Protein AF-A0A7W8FNR8-F1 (afdb_monomer_lite)

Structure (mmCIF, N/CA/C/O backbone):
data_AF-A0A7W8FNR8-F1
#
_entry.id   AF-A0A7W8FNR8-F1
#
loop_
_atom_site.group_PDB
_atom_site.id
_atom_site.type_symbol
_atom_site.label_atom_id
_atom_site.label_alt_id
_atom_site.label_comp_id
_atom_site.label_asym_id
_atom_site.label_entity_id
_atom_site.label_seq_id
_atom_site.pdbx_PDB_ins_code
_atom_site.Cartn_x
_atom_site.Cartn_y
_atom_site.Cartn_z
_atom_site.occupancy
_atom_site.B_iso_or_equiv
_atom_site.auth_seq_id
_atom_site.auth_comp_id
_atom_site.auth_asym_id
_atom_site.auth_atom_id
_atom_site.pdbx_PDB_model_num
ATOM 1 N N . MET A 1 1 ? -42.160 5.257 3.591 1.00 42.50 1 MET A N 1
ATOM 2 C CA . MET A 1 1 ? -40.946 4.900 2.828 1.00 42.50 1 MET A CA 1
ATOM 3 C C . MET A 1 1 ? -40.475 6.148 2.098 1.00 42.50 1 MET A C 1
ATOM 5 O O . MET A 1 1 ? -40.950 6.437 1.011 1.00 42.50 1 MET A O 1
ATOM 9 N N . THR A 1 2 ? -39.650 6.960 2.749 1.00 47.53 2 THR A N 1
ATOM 10 C CA . THR A 1 2 ? -39.073 8.178 2.170 1.00 47.53 2 THR A CA 1
ATOM 11 C C . THR A 1 2 ? -37.847 7.786 1.353 1.00 47.53 2 THR A C 1
ATOM 13 O O . THR A 1 2 ? -36.921 7.175 1.883 1.00 47.53 2 THR A O 1
ATOM 16 N N . GLN A 1 3 ? -37.861 8.071 0.049 1.00 48.97 3 GLN A N 1
ATOM 17 C CA . GLN A 1 3 ? -36.679 7.895 -0.793 1.00 48.97 3 GLN A CA 1
ATOM 18 C C . GLN A 1 3 ? -35.541 8.782 -0.256 1.00 48.97 3 GLN A C 1
ATOM 20 O O . GLN A 1 3 ? -35.800 9.952 0.039 1.00 48.97 3 GLN A O 1
ATOM 25 N N . PRO A 1 4 ? -34.301 8.273 -0.123 1.00 51.41 4 PRO A N 1
ATOM 26 C CA . PRO A 1 4 ? -33.166 9.110 0.244 1.00 51.41 4 PRO A CA 1
ATOM 27 C C . PRO A 1 4 ? -32.963 10.185 -0.833 1.00 51.41 4 PRO A C 1
ATOM 29 O O . PRO A 1 4 ? -32.781 9.887 -2.018 1.00 51.41 4 PRO A O 1
ATOM 32 N N . GLY A 1 5 ? -33.104 11.441 -0.403 1.00 49.88 5 GLY A N 1
ATOM 33 C CA . GLY A 1 5 ? -33.139 12.633 -1.242 1.00 49.88 5 GLY A CA 1
ATOM 34 C C . GLY A 1 5 ? -31.815 12.896 -1.959 1.00 49.88 5 GLY A C 1
ATOM 35 O O . GLY A 1 5 ? -30.741 12.546 -1.474 1.00 49.88 5 GLY A O 1
ATOM 36 N N . GLY A 1 6 ? -31.894 13.546 -3.123 1.00 56.16 6 GLY A N 1
ATOM 37 C CA . GLY A 1 6 ? -30.789 13.722 -4.077 1.00 56.16 6 GLY A CA 1
ATOM 38 C C . GLY A 1 6 ? -29.471 14.285 -3.523 1.00 56.16 6 GLY A C 1
ATOM 39 O O . GLY A 1 6 ? -28.431 14.053 -4.128 1.00 56.16 6 GLY A O 1
ATOM 40 N N . ALA A 1 7 ? -29.465 14.939 -2.358 1.00 57.69 7 ALA A N 1
ATOM 41 C CA . ALA A 1 7 ? -28.236 15.386 -1.695 1.00 57.69 7 ALA A CA 1
ATOM 42 C C . ALA A 1 7 ? -27.338 14.225 -1.216 1.00 57.69 7 ALA A C 1
ATOM 44 O O . ALA A 1 7 ? -26.114 14.353 -1.214 1.00 57.69 7 ALA A O 1
ATOM 45 N N . GLU A 1 8 ? -27.925 13.088 -0.830 1.00 57.09 8 GLU A N 1
ATOM 46 C CA . GLU A 1 8 ? -27.168 11.904 -0.410 1.00 57.09 8 GLU A CA 1
ATOM 47 C C . GLU A 1 8 ? -26.561 11.181 -1.620 1.00 57.09 8 GLU A C 1
ATOM 49 O O . GLU A 1 8 ? -25.400 10.780 -1.574 1.00 57.09 8 GLU A O 1
ATOM 54 N N . ARG A 1 9 ? -27.288 11.130 -2.747 1.00 58.31 9 ARG A N 1
ATOM 55 C CA . ARG A 1 9 ? -26.766 10.591 -4.016 1.00 58.31 9 ARG A CA 1
ATOM 56 C C . ARG A 1 9 ? -25.571 11.395 -4.535 1.00 58.31 9 ARG A C 1
ATOM 58 O O . ARG A 1 9 ? -24.537 10.801 -4.802 1.00 58.31 9 ARG A O 1
ATOM 65 N N . ILE A 1 10 ? -25.654 12.731 -4.545 1.00 62.44 10 ILE A N 1
ATOM 66 C CA . ILE A 1 10 ? -24.546 13.600 -4.994 1.00 62.44 10 ILE A CA 1
ATOM 67 C C . ILE A 1 10 ? -23.272 13.374 -4.159 1.00 62.44 10 ILE A C 1
ATOM 69 O O . ILE A 1 10 ? -22.168 13.368 -4.700 1.00 62.44 10 ILE A O 1
ATOM 73 N N . ARG A 1 11 ? -23.402 13.152 -2.843 1.00 67.00 11 ARG A N 1
ATOM 74 C CA . ARG A 1 11 ? -22.254 12.866 -1.964 1.00 67.00 11 ARG A CA 1
ATOM 75 C C . ARG A 1 11 ? -21.630 11.498 -2.227 1.00 67.00 11 ARG A C 1
ATOM 77 O O . ARG A 1 11 ? -20.407 11.384 -2.188 1.00 67.00 11 ARG A O 1
ATOM 84 N N . VAL A 1 12 ? -22.448 10.479 -2.487 1.00 66.12 12 VAL A N 1
ATOM 85 C CA . VAL A 1 12 ? -21.958 9.137 -2.834 1.00 66.12 12 VAL A CA 1
ATOM 86 C C . VAL A 1 12 ? -21.260 9.166 -4.192 1.00 66.12 12 VAL A C 1
ATOM 88 O O . VAL A 1 12 ? -20.148 8.658 -4.300 1.00 66.12 12 VAL A O 1
ATOM 91 N N . ASP A 1 13 ? -21.834 9.848 -5.183 1.00 73.19 13 ASP A N 1
ATOM 92 C CA . ASP A 1 13 ? -21.241 9.985 -6.517 1.00 73.19 13 ASP A CA 1
ATOM 93 C C . ASP A 1 13 ? -19.881 10.700 -6.453 1.00 73.19 13 ASP A C 1
ATOM 95 O O . ASP A 1 13 ? -18.898 10.236 -7.030 1.00 73.19 13 ASP A O 1
ATOM 99 N N . GLN A 1 14 ? -19.771 11.773 -5.662 1.00 72.06 14 GLN A N 1
ATOM 100 C CA . GLN A 1 14 ? -18.495 12.460 -5.432 1.00 72.06 14 GLN A CA 1
ATOM 101 C C . GLN A 1 14 ? -17.465 11.588 -4.707 1.00 72.06 14 GLN A C 1
ATOM 103 O O . GLN A 1 14 ? -16.287 11.610 -5.065 1.00 72.06 14 GLN A O 1
ATOM 108 N N . ALA A 1 15 ? -17.882 10.809 -3.706 1.00 70.06 15 ALA A N 1
ATOM 109 C CA . ALA A 1 15 ? -16.984 9.907 -2.988 1.00 70.06 15 ALA A CA 1
ATOM 110 C C . ALA A 1 15 ? -16.455 8.788 -3.902 1.00 70.06 15 ALA A C 1
ATOM 112 O O . ALA A 1 15 ? -15.267 8.459 -3.853 1.00 70.06 15 ALA A O 1
ATOM 113 N N . VAL A 1 16 ? -17.305 8.243 -4.776 1.00 73.44 16 VAL A N 1
ATOM 114 C CA . VAL A 1 16 ? -16.916 7.230 -5.770 1.00 73.44 16 VAL A CA 1
ATOM 115 C C . VAL A 1 16 ? -15.925 7.819 -6.772 1.00 73.44 16 VAL A C 1
ATOM 117 O O . VAL A 1 16 ? -14.869 7.232 -7.004 1.00 73.44 16 VAL A O 1
ATOM 120 N N . VAL A 1 17 ? -16.207 9.012 -7.299 1.00 76.56 17 VAL A N 1
ATOM 121 C CA . VAL A 1 17 ? -15.310 9.715 -8.226 1.00 76.56 17 VAL A CA 1
ATOM 122 C C . VAL A 1 17 ? -13.952 10.001 -7.580 1.00 76.56 17 VAL A C 1
ATOM 124 O O . VAL A 1 17 ? -12.922 9.696 -8.182 1.00 76.56 17 VAL A O 1
ATOM 127 N N . LEU A 1 18 ? -13.914 10.503 -6.339 1.00 74.81 18 LEU A N 1
ATOM 128 C CA . LEU A 1 18 ? -12.648 10.708 -5.621 1.00 74.81 18 LEU A CA 1
ATOM 129 C C . LEU A 1 18 ? -11.866 9.400 -5.460 1.00 74.81 18 LEU A C 1
ATOM 131 O O . LEU A 1 18 ? -10.655 9.379 -5.673 1.00 74.81 18 LEU A O 1
ATOM 135 N N . THR A 1 19 ? -12.551 8.308 -5.120 1.00 71.25 19 THR A N 1
ATOM 136 C CA . THR A 1 19 ? -11.918 6.999 -4.896 1.00 71.25 19 THR A CA 1
ATOM 137 C C . THR A 1 19 ? -11.272 6.449 -6.171 1.00 71.25 19 THR A C 1
ATOM 139 O O . THR A 1 19 ? -10.236 5.793 -6.092 1.00 71.25 19 THR A O 1
ATOM 142 N N . VAL A 1 20 ? -11.830 6.754 -7.347 1.00 74.69 20 VAL A N 1
ATOM 143 C CA . VAL A 1 20 ? -11.271 6.345 -8.648 1.00 74.69 20 VAL A CA 1
ATOM 144 C C . VAL A 1 20 ? -10.147 7.275 -9.114 1.00 74.69 20 VAL A C 1
ATOM 146 O O . VAL A 1 20 ? -9.139 6.807 -9.641 1.00 74.69 20 VAL A O 1
ATOM 149 N N . ILE A 1 21 ? -10.284 8.588 -8.910 1.00 80.00 21 ILE A N 1
ATOM 150 C CA . ILE A 1 21 ? -9.315 9.581 -9.399 1.00 80.00 21 ILE A CA 1
ATOM 151 C C . ILE A 1 21 ? -8.029 9.589 -8.562 1.00 80.00 21 ILE A C 1
ATOM 153 O O . ILE A 1 21 ? -6.942 9.742 -9.123 1.00 80.00 21 ILE A O 1
ATOM 157 N N . ILE A 1 22 ? -8.121 9.407 -7.239 1.00 77.50 22 ILE A N 1
ATOM 158 C CA . ILE A 1 22 ? -6.956 9.462 -6.340 1.00 77.50 22 ILE A CA 1
ATOM 159 C C . ILE A 1 22 ? -5.835 8.498 -6.783 1.00 77.50 22 ILE A C 1
ATOM 161 O O . ILE A 1 22 ? -4.709 8.970 -6.949 1.00 77.50 22 ILE A O 1
ATOM 165 N N . PRO A 1 23 ? -6.088 7.196 -7.037 1.00 73.81 23 PRO A N 1
ATOM 166 C CA . PRO A 1 23 ? -5.063 6.270 -7.525 1.00 73.81 23 PRO A CA 1
ATOM 167 C C . PRO A 1 23 ? -4.391 6.710 -8.827 1.00 73.81 23 PRO A C 1
ATOM 169 O O . PRO A 1 23 ? -3.187 6.518 -8.993 1.00 73.81 23 PRO A O 1
ATOM 172 N N . VAL A 1 24 ? -5.153 7.317 -9.741 1.00 79.25 24 VAL A N 1
ATOM 173 C CA . VAL A 1 24 ? -4.653 7.769 -11.046 1.00 79.25 24 VAL A CA 1
ATOM 174 C C . VAL A 1 24 ? -3.732 8.975 -10.883 1.00 79.25 24 VAL A C 1
ATOM 176 O O . VAL A 1 24 ? -2.614 8.963 -11.396 1.00 79.25 24 VAL A O 1
ATOM 179 N N . ILE A 1 25 ? -4.158 9.986 -10.117 1.00 80.44 25 ILE A N 1
ATOM 180 C CA . ILE A 1 25 ? -3.315 11.148 -9.786 1.00 80.44 25 ILE A CA 1
ATOM 181 C C . ILE A 1 25 ? -2.034 10.681 -9.099 1.00 80.44 25 ILE A C 1
ATOM 183 O O . ILE A 1 25 ? -0.941 11.155 -9.405 1.00 80.44 25 ILE A O 1
ATOM 187 N N . TYR A 1 26 ? -2.157 9.718 -8.191 1.00 75.31 26 TYR A N 1
ATOM 188 C CA . TYR A 1 26 ? -1.025 9.185 -7.461 1.00 75.31 26 TYR A CA 1
ATOM 189 C C . TYR A 1 26 ? -0.022 8.476 -8.380 1.00 75.31 26 TYR A C 1
ATOM 191 O O . TYR A 1 26 ? 1.181 8.731 -8.299 1.00 75.31 26 TYR A O 1
ATOM 199 N N . ALA A 1 27 ? -0.503 7.619 -9.285 1.00 76.75 27 ALA A N 1
ATOM 200 C CA . ALA A 1 27 ? 0.334 6.974 -10.292 1.00 76.75 27 ALA A CA 1
ATOM 201 C C . ALA A 1 27 ? 1.051 8.014 -11.174 1.00 76.75 27 ALA A C 1
ATOM 203 O O . ALA A 1 27 ? 2.252 7.892 -11.416 1.00 76.75 27 ALA A O 1
ATOM 204 N N . ALA A 1 28 ? 0.353 9.081 -11.579 1.00 78.12 28 ALA A N 1
ATOM 205 C CA . ALA A 1 28 ? 0.927 10.171 -12.367 1.00 78.12 28 ALA A CA 1
ATOM 206 C C . ALA A 1 28 ? 2.021 10.9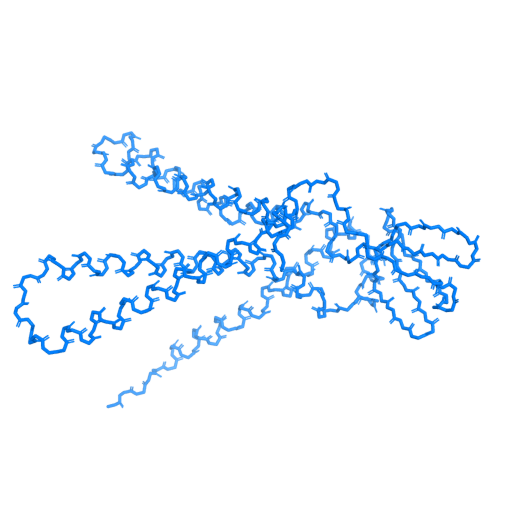47 -11.610 1.00 78.12 28 ALA A C 1
ATOM 208 O O . ALA A 1 28 ? 3.105 11.175 -12.150 1.00 78.12 28 ALA A O 1
ATOM 209 N N . LEU A 1 29 ? 1.789 11.301 -10.340 1.00 78.38 29 LEU A N 1
ATOM 210 C CA . LEU A 1 29 ? 2.803 11.947 -9.497 1.00 78.38 29 LEU A CA 1
ATOM 211 C C . LEU A 1 29 ? 4.042 11.062 -9.342 1.00 78.38 29 LEU A C 1
ATOM 213 O O . LEU A 1 29 ? 5.174 11.540 -9.405 1.00 78.38 29 LEU A O 1
ATOM 217 N N . ARG A 1 30 ? 3.843 9.754 -9.174 1.00 74.56 30 ARG A N 1
ATOM 218 C CA . ARG A 1 30 ? 4.942 8.798 -9.020 1.00 74.56 30 ARG A CA 1
ATOM 219 C C . ARG A 1 30 ? 5.767 8.667 -10.293 1.00 74.56 30 ARG A C 1
ATOM 221 O O . ARG A 1 30 ? 6.993 8.656 -10.212 1.00 74.56 30 ARG A O 1
ATOM 228 N N . LEU A 1 31 ? 5.113 8.649 -11.452 1.00 77.88 31 LEU A N 1
ATOM 229 C CA . LEU A 1 31 ? 5.775 8.708 -12.755 1.00 77.88 31 LEU A CA 1
ATOM 230 C C . LEU A 1 31 ? 6.619 9.973 -12.908 1.00 77.88 31 LEU A C 1
ATOM 232 O O . LEU A 1 31 ? 7.763 9.893 -13.351 1.00 77.88 31 LEU A O 1
ATOM 236 N N . MET A 1 32 ? 6.095 11.122 -12.483 1.00 78.88 32 MET A N 1
ATOM 237 C CA . MET A 1 32 ? 6.812 12.396 -12.533 1.00 78.88 32 MET A CA 1
ATOM 238 C C . MET A 1 32 ? 8.068 12.391 -11.646 1.00 78.88 32 MET A C 1
ATOM 240 O O . MET A 1 32 ? 9.145 12.787 -12.098 1.00 78.88 32 MET A O 1
ATOM 244 N N . VAL A 1 33 ? 7.958 11.884 -10.412 1.00 77.00 33 VAL A N 1
ATOM 245 C CA . VAL A 1 33 ? 9.103 11.715 -9.498 1.00 77.00 33 VAL A CA 1
ATOM 246 C C . VAL A 1 33 ? 10.124 10.736 -10.081 1.00 77.00 33 VAL A C 1
ATOM 248 O O . VAL A 1 33 ? 11.332 10.976 -10.022 1.00 77.00 33 VAL A O 1
ATOM 251 N N . PHE A 1 34 ? 9.660 9.646 -10.693 1.00 74.94 34 PHE A N 1
ATOM 252 C CA . PHE A 1 34 ? 10.537 8.648 -11.293 1.00 74.94 34 PHE A CA 1
ATOM 253 C C . PHE A 1 34 ? 11.296 9.191 -12.514 1.00 74.94 34 PHE A C 1
ATOM 255 O O . PHE A 1 34 ? 12.504 8.962 -12.631 1.00 74.94 34 PHE A O 1
ATOM 262 N N . ALA A 1 35 ? 10.621 9.976 -13.357 1.00 75.75 35 ALA A N 1
ATOM 263 C CA . ALA A 1 35 ? 11.203 10.673 -14.501 1.00 75.75 35 ALA A CA 1
ATOM 264 C C . ALA A 1 35 ? 12.132 11.838 -14.104 1.00 75.75 35 ALA A C 1
ATOM 266 O O . ALA A 1 35 ? 12.813 12.387 -14.967 1.00 75.75 35 ALA A O 1
ATOM 267 N N . ARG A 1 36 ? 12.182 12.218 -12.814 1.00 77.44 36 ARG A N 1
ATOM 268 C CA . ARG A 1 36 ? 12.967 13.352 -12.284 1.00 77.44 36 ARG A CA 1
ATOM 269 C C . ARG A 1 36 ? 12.701 14.676 -13.023 1.00 77.44 36 ARG A C 1
ATOM 271 O O . ARG A 1 36 ? 13.590 15.512 -13.131 1.00 77.44 36 ARG A O 1
ATOM 278 N N . GLY A 1 37 ? 11.484 14.857 -13.538 1.00 73.12 37 GLY A N 1
ATOM 279 C CA . GLY A 1 37 ? 11.096 16.050 -14.299 1.00 73.12 37 GLY A CA 1
ATOM 280 C C . GLY A 1 37 ? 11.541 16.082 -15.768 1.00 73.12 37 GLY A C 1
ATOM 281 O O . GLY A 1 37 ? 11.263 17.068 -16.443 1.00 73.12 37 GLY A O 1
ATOM 282 N N . ASP A 1 38 ? 12.178 15.031 -16.296 1.00 80.06 38 ASP A N 1
ATOM 283 C CA . ASP A 1 38 ? 12.508 14.939 -17.724 1.00 80.06 38 ASP A CA 1
ATOM 284 C C . ASP A 1 38 ? 11.273 14.516 -18.539 1.00 80.06 38 ASP A C 1
ATOM 286 O O . ASP A 1 38 ? 10.749 13.405 -18.395 1.00 80.06 38 ASP A O 1
ATOM 290 N N . ALA A 1 39 ? 10.810 15.410 -19.415 1.00 80.50 39 ALA A N 1
ATOM 291 C CA . ALA A 1 39 ? 9.634 15.200 -20.254 1.00 80.50 39 ALA A CA 1
ATOM 292 C C . ALA A 1 39 ? 9.802 14.040 -21.252 1.00 80.50 39 ALA A C 1
ATOM 294 O O . ALA A 1 39 ? 8.829 13.339 -21.541 1.00 80.50 39 ALA A O 1
ATOM 295 N N . ASN A 1 40 ? 11.019 13.791 -21.747 1.00 75.94 40 ASN A N 1
ATOM 296 C CA . ASN A 1 40 ? 11.284 12.700 -22.686 1.00 75.94 40 ASN A CA 1
ATOM 297 C C . ASN A 1 40 ? 11.208 11.348 -21.979 1.00 75.94 40 ASN A C 1
ATOM 299 O O . ASN A 1 40 ? 10.582 10.416 -22.487 1.00 75.94 40 ASN A O 1
ATOM 303 N N . ARG A 1 41 ? 11.765 11.263 -20.765 1.00 73.19 41 ARG A N 1
ATOM 304 C CA . ARG A 1 41 ? 11.637 10.074 -19.913 1.00 73.19 41 ARG A CA 1
ATOM 305 C C . ARG A 1 41 ? 10.187 9.844 -19.510 1.00 73.19 41 ARG A C 1
ATOM 307 O O . ARG A 1 41 ? 9.699 8.730 -19.643 1.00 73.19 41 ARG A O 1
ATOM 314 N N . LEU A 1 42 ? 9.469 10.888 -19.094 1.00 80.00 42 LEU A N 1
ATOM 315 C CA . LEU A 1 42 ? 8.055 10.770 -18.736 1.00 80.00 42 LEU A CA 1
ATOM 316 C C . LEU A 1 42 ? 7.217 10.254 -19.912 1.00 80.00 42 LEU A C 1
ATOM 318 O O . LEU A 1 42 ? 6.417 9.338 -19.733 1.00 80.00 42 LEU A O 1
ATOM 322 N N . ARG A 1 43 ? 7.438 10.791 -21.119 1.00 78.94 43 ARG A N 1
ATOM 323 C CA . ARG A 1 43 ? 6.769 10.328 -22.340 1.00 78.94 43 ARG A CA 1
ATOM 324 C C . ARG A 1 43 ? 7.087 8.865 -22.633 1.00 78.94 43 ARG A C 1
ATOM 326 O O . ARG A 1 43 ? 6.162 8.101 -22.888 1.00 78.94 43 ARG A O 1
ATOM 333 N N . ALA A 1 44 ? 8.363 8.482 -22.567 1.00 76.50 44 ALA A N 1
ATOM 334 C CA . ALA A 1 44 ? 8.801 7.113 -22.812 1.00 76.50 44 ALA A CA 1
ATOM 335 C C . ALA A 1 44 ? 8.231 6.124 -21.785 1.00 76.50 44 ALA A C 1
ATOM 337 O O . ALA A 1 44 ? 7.854 5.019 -22.167 1.00 76.50 44 ALA A O 1
ATOM 338 N N . LEU A 1 45 ? 8.122 6.514 -20.510 1.00 76.56 45 LEU A N 1
ATOM 339 C CA . LEU A 1 45 ? 7.435 5.710 -19.504 1.00 76.56 45 LEU A CA 1
ATOM 340 C C . LEU A 1 45 ? 5.945 5.602 -19.843 1.00 76.56 45 LEU A C 1
ATOM 342 O O . LEU A 1 45 ? 5.465 4.502 -20.051 1.00 76.56 45 LEU A O 1
ATOM 346 N N . VAL A 1 46 ? 5.213 6.707 -19.986 1.00 79.94 46 VAL A N 1
ATOM 347 C CA . VAL A 1 46 ? 3.754 6.661 -20.213 1.00 79.94 46 VAL A CA 1
ATOM 348 C C . VAL A 1 46 ? 3.372 5.861 -21.465 1.00 79.94 46 VAL A C 1
ATOM 350 O O . VAL A 1 46 ? 2.365 5.161 -21.445 1.00 79.94 46 VAL A O 1
ATOM 353 N N . SER A 1 47 ? 4.164 5.920 -22.541 1.00 77.12 47 SER A N 1
ATOM 354 C CA . SER A 1 47 ? 3.857 5.203 -23.785 1.00 77.12 47 SER A CA 1
ATOM 355 C C . SER A 1 47 ? 4.166 3.706 -23.761 1.00 77.12 47 SER A C 1
ATOM 357 O O . SER A 1 47 ? 3.652 2.980 -24.604 1.00 77.12 47 SER A O 1
ATOM 359 N N . ASN A 1 48 ? 5.052 3.246 -22.873 1.00 73.25 48 ASN A N 1
ATOM 360 C CA . ASN A 1 48 ? 5.580 1.874 -22.905 1.00 73.25 48 ASN A CA 1
ATOM 361 C C . ASN A 1 48 ? 5.260 1.060 -21.656 1.00 73.25 48 ASN A C 1
ATOM 363 O O . ASN A 1 48 ? 5.742 -0.058 -21.522 1.00 73.25 48 ASN A O 1
ATOM 367 N N . LEU A 1 49 ? 4.510 1.630 -20.730 1.00 75.25 49 LEU A N 1
ATOM 368 C CA . LEU A 1 49 ? 4.310 1.085 -19.405 1.00 75.25 49 LEU A CA 1
ATOM 369 C C . LEU A 1 49 ? 2.869 0.612 -19.266 1.00 75.25 49 LEU A C 1
ATOM 371 O O . LEU A 1 49 ? 1.932 1.332 -19.616 1.00 75.25 49 LEU A O 1
ATOM 375 N N . ASP A 1 50 ? 2.685 -0.590 -18.728 1.00 74.00 50 ASP A N 1
ATOM 376 C CA . ASP A 1 50 ? 1.349 -1.124 -18.484 1.00 74.00 50 ASP A CA 1
ATOM 377 C C . ASP A 1 50 ? 0.654 -0.353 -17.351 1.00 74.00 50 ASP A C 1
ATOM 379 O O . ASP A 1 50 ? 0.872 -0.607 -16.165 1.00 74.00 50 ASP A O 1
ATOM 383 N N . ILE A 1 51 ? -0.236 0.570 -17.724 1.00 71.81 51 ILE A N 1
ATOM 384 C CA . ILE A 1 51 ? -1.026 1.411 -16.812 1.00 71.81 51 ILE A CA 1
ATOM 385 C C . ILE A 1 51 ? -1.747 0.577 -15.735 1.00 71.81 51 ILE A C 1
ATOM 387 O O . ILE A 1 51 ? -1.935 1.053 -14.613 1.00 71.81 51 ILE A O 1
ATOM 391 N N . LYS A 1 52 ? -2.128 -0.676 -16.019 1.00 71.56 52 LYS A N 1
ATOM 392 C CA . LYS A 1 52 ? -2.772 -1.536 -15.019 1.00 71.56 52 LYS A CA 1
ATOM 393 C C . LYS A 1 52 ? -1.781 -1.970 -13.952 1.00 71.56 52 LYS A C 1
ATOM 395 O O . LYS A 1 52 ? -2.061 -1.767 -12.774 1.00 71.56 52 LYS A O 1
ATOM 400 N N . ALA A 1 53 ? -0.626 -2.506 -14.346 1.00 69.00 53 ALA A N 1
ATOM 401 C CA . ALA A 1 53 ? 0.434 -2.909 -13.418 1.00 69.00 53 ALA A CA 1
ATOM 402 C C . ALA A 1 53 ? 0.899 -1.728 -12.548 1.00 69.00 53 ALA A C 1
ATOM 404 O O . ALA A 1 53 ? 1.116 -1.857 -11.346 1.00 69.00 53 ALA A O 1
ATOM 405 N N . VAL A 1 54 ? 0.946 -0.548 -13.154 1.00 72.19 54 VAL A N 1
ATOM 406 C CA . VAL A 1 54 ? 1.281 0.748 -12.558 1.00 72.19 54 VAL A CA 1
ATOM 407 C C . VAL A 1 54 ? 0.323 1.150 -11.447 1.00 72.19 54 VAL A C 1
ATOM 409 O O . VAL A 1 54 ? 0.740 1.472 -10.328 1.00 72.19 54 VAL A O 1
ATOM 412 N N . ILE A 1 55 ? -0.974 1.121 -11.749 1.00 72.19 55 ILE A N 1
ATOM 413 C CA . ILE A 1 55 ? -2.015 1.447 -10.781 1.00 72.19 55 ILE A CA 1
ATOM 414 C C . ILE A 1 55 ? -2.030 0.373 -9.692 1.00 72.19 55 ILE A C 1
ATOM 416 O O . ILE A 1 55 ? -2.008 0.717 -8.514 1.00 72.19 55 ILE A O 1
ATOM 420 N N . LEU A 1 56 ? -1.980 -0.913 -10.050 1.00 72.50 56 LEU A N 1
ATOM 421 C CA . LEU A 1 56 ? -2.032 -2.015 -9.089 1.00 72.50 56 LEU A CA 1
ATOM 422 C C . LEU A 1 56 ? -0.830 -2.000 -8.134 1.00 72.50 56 LEU A C 1
ATOM 424 O O . LEU A 1 56 ? -1.014 -2.066 -6.924 1.00 72.50 56 LEU A O 1
ATOM 428 N N . GLY A 1 57 ? 0.387 -1.819 -8.649 1.00 67.81 57 GLY A N 1
ATOM 429 C CA . GLY A 1 57 ? 1.621 -1.735 -7.858 1.00 67.81 57 GLY A CA 1
ATOM 430 C C . GLY A 1 57 ? 1.714 -0.481 -6.983 1.00 67.81 57 GLY A C 1
ATOM 431 O O . GLY A 1 57 ? 2.500 -0.416 -6.037 1.00 67.81 57 GLY A O 1
ATOM 432 N N . THR A 1 58 ? 0.888 0.523 -7.266 1.00 69.00 58 THR A N 1
ATOM 433 C CA . THR A 1 58 ? 0.761 1.735 -6.452 1.00 69.00 58 THR A CA 1
ATOM 434 C C . THR A 1 58 ? -0.337 1.592 -5.401 1.00 69.00 58 THR A C 1
ATOM 436 O O . THR A 1 58 ? -0.150 1.982 -4.248 1.00 69.00 58 THR A O 1
ATOM 439 N N . VAL A 1 59 ? -1.462 0.986 -5.777 1.00 70.56 59 VAL A N 1
ATOM 440 C CA . VAL A 1 59 ? -2.612 0.771 -4.901 1.00 70.56 59 VAL A CA 1
ATOM 441 C C . VAL A 1 59 ? -2.358 -0.357 -3.912 1.00 70.56 59 VAL A C 1
ATOM 443 O O . VAL A 1 59 ? -2.780 -0.212 -2.777 1.00 70.56 59 VAL A O 1
ATOM 446 N N . LEU A 1 60 ? -1.663 -1.444 -4.263 1.00 71.62 60 LEU A N 1
ATOM 447 C CA . LEU A 1 60 ? -1.483 -2.593 -3.360 1.00 71.62 60 LEU A CA 1
ATOM 448 C C . LEU A 1 60 ? -0.825 -2.216 -2.018 1.00 71.62 60 LEU A C 1
ATOM 450 O O . LEU A 1 60 ? -1.409 -2.510 -0.971 1.00 71.62 60 LEU A O 1
ATOM 454 N N . PRO A 1 61 ? 0.346 -1.544 -1.998 1.00 67.56 61 PRO A N 1
ATOM 455 C CA . PRO A 1 61 ? 1.024 -1.223 -0.740 1.00 67.56 61 PRO A CA 1
ATOM 456 C C . PRO A 1 61 ? 0.222 -0.245 0.133 1.00 67.56 61 PRO A C 1
ATOM 458 O O . PRO A 1 61 ? 0.175 -0.367 1.361 1.00 67.56 61 PRO A O 1
ATOM 461 N N . LEU A 1 62 ? -0.450 0.721 -0.502 1.00 71.62 62 LEU A N 1
ATOM 462 C CA . LEU A 1 62 ? -1.319 1.676 0.184 1.00 71.62 62 LEU A CA 1
ATOM 463 C C . LEU A 1 62 ? -2.615 1.017 0.657 1.00 71.62 62 LEU A C 1
ATOM 465 O O . LEU A 1 62 ? -3.058 1.257 1.775 1.00 71.62 62 LEU A O 1
ATOM 469 N N . GLY A 1 63 ? -3.188 0.145 -0.164 1.00 74.31 63 GLY A N 1
ATOM 470 C CA . GLY A 1 63 ? -4.403 -0.611 0.096 1.00 74.31 63 GLY A CA 1
ATOM 471 C C . GLY A 1 63 ? -4.259 -1.467 1.342 1.00 74.31 63 GLY A C 1
ATOM 472 O O . GLY A 1 63 ? -5.125 -1.404 2.205 1.00 74.31 63 GLY A O 1
ATOM 473 N N . ALA A 1 64 ? -3.127 -2.158 1.510 1.00 76.06 64 ALA A N 1
ATOM 474 C CA . ALA A 1 64 ? -2.827 -2.880 2.746 1.00 76.06 64 ALA A CA 1
ATOM 475 C C . ALA A 1 64 ? -2.816 -1.947 3.973 1.00 76.06 64 ALA A C 1
ATOM 477 O O . ALA A 1 64 ? -3.379 -2.283 5.012 1.00 76.06 64 ALA A O 1
ATOM 478 N N . THR A 1 65 ? -2.245 -0.743 3.845 1.00 77.56 65 THR A N 1
ATOM 479 C CA . THR A 1 65 ? -2.226 0.260 4.927 1.00 77.56 65 THR A CA 1
ATOM 480 C C . THR A 1 65 ? -3.640 0.718 5.279 1.00 77.56 65 THR A C 1
ATOM 482 O O . THR A 1 65 ? -4.038 0.666 6.441 1.00 77.56 65 THR A O 1
ATOM 485 N N . PHE A 1 66 ? -4.429 1.130 4.285 1.00 79.75 66 PHE A N 1
ATOM 486 C CA . PHE A 1 66 ? -5.808 1.571 4.490 1.00 79.75 66 PHE A CA 1
ATOM 487 C C . PHE A 1 66 ? -6.680 0.467 5.079 1.00 79.75 66 PHE A C 1
ATOM 489 O O . PHE A 1 66 ? -7.445 0.715 6.011 1.00 79.75 66 PHE A O 1
ATOM 496 N N . LEU A 1 67 ? -6.537 -0.755 4.569 1.00 82.56 67 LEU A N 1
ATOM 497 C CA . LEU A 1 67 ? -7.298 -1.907 5.019 1.00 82.56 67 LEU A CA 1
ATOM 498 C C . LEU A 1 67 ? -6.943 -2.268 6.468 1.00 82.56 67 LEU A C 1
ATOM 500 O O . LEU A 1 67 ? -7.841 -2.531 7.264 1.00 82.56 67 LEU A O 1
ATOM 504 N N . TRP A 1 68 ? -5.664 -2.182 6.847 1.00 83.56 68 TRP A N 1
ATOM 505 C CA . TRP A 1 68 ? -5.223 -2.365 8.230 1.00 83.56 68 TRP A CA 1
ATOM 506 C C . TRP A 1 68 ? -5.887 -1.368 9.188 1.00 83.56 68 TRP A C 1
ATOM 508 O O . TRP A 1 68 ? -6.428 -1.764 10.221 1.00 83.56 68 TRP A O 1
ATOM 518 N N . TRP A 1 69 ? -5.925 -0.084 8.822 1.00 83.88 69 TRP A N 1
ATOM 519 C CA . TRP A 1 69 ? -6.597 0.941 9.624 1.00 83.88 69 TRP A CA 1
ATOM 520 C C . TRP A 1 69 ? -8.119 0.768 9.653 1.00 83.88 69 TRP A C 1
ATOM 522 O O . TRP A 1 69 ? -8.729 0.945 10.707 1.00 83.88 69 TRP A O 1
ATOM 532 N N . ALA A 1 70 ? -8.739 0.359 8.543 1.00 83.62 70 ALA A N 1
ATOM 533 C CA . ALA A 1 70 ? -10.162 0.030 8.502 1.00 83.62 70 ALA A CA 1
ATOM 534 C C . ALA A 1 70 ? -10.500 -1.123 9.461 1.00 83.62 70 ALA A C 1
ATOM 536 O O . ALA A 1 70 ? -11.431 -1.004 10.262 1.00 83.62 70 ALA A O 1
ATOM 537 N N . PHE A 1 71 ? -9.701 -2.197 9.449 1.00 83.62 71 PHE A N 1
ATOM 538 C CA . PHE A 1 71 ? -9.824 -3.303 10.398 1.00 83.62 71 PHE A CA 1
ATOM 539 C C . PHE A 1 71 ? -9.615 -2.837 11.843 1.00 83.62 71 PHE A C 1
ATOM 541 O O . PHE A 1 71 ? -10.426 -3.160 12.713 1.00 83.62 71 PHE A O 1
ATOM 548 N N . PHE A 1 72 ? -8.587 -2.025 12.103 1.00 82.50 72 PHE A N 1
ATOM 549 C CA . PHE A 1 72 ? -8.318 -1.467 13.429 1.00 82.50 72 PHE A CA 1
ATOM 550 C C . PHE A 1 72 ? -9.511 -0.665 13.971 1.00 82.50 72 PHE A C 1
ATOM 552 O O . PHE A 1 72 ? -9.970 -0.913 15.090 1.00 82.50 72 PHE A O 1
ATOM 559 N N . PHE A 1 73 ? -10.070 0.256 13.178 1.00 82.12 73 PHE A N 1
ATOM 560 C CA . PHE A 1 73 ? -11.234 1.044 13.586 1.00 82.12 73 PHE A CA 1
ATOM 561 C C . PHE A 1 73 ? -12.496 0.192 13.740 1.00 82.12 73 PHE A C 1
ATOM 563 O O . PHE A 1 73 ? -13.276 0.439 14.661 1.00 82.12 73 PHE A O 1
ATOM 570 N N . ALA A 1 74 ? -12.693 -0.827 12.900 1.00 80.06 74 ALA A N 1
ATOM 571 C CA . ALA A 1 74 ? -13.811 -1.758 13.029 1.00 80.06 74 ALA A CA 1
ATOM 572 C C . ALA A 1 74 ? -13.746 -2.541 14.351 1.00 80.06 74 ALA A C 1
ATOM 574 O O . ALA A 1 74 ? -14.736 -2.592 15.086 1.00 80.06 74 ALA A O 1
ATOM 575 N N . VAL A 1 75 ? -12.569 -3.074 14.701 1.00 80.81 75 VAL A N 1
ATOM 576 C CA . VAL A 1 75 ? -12.324 -3.767 15.977 1.00 80.81 75 VAL A CA 1
ATOM 577 C C . VAL A 1 75 ? -12.533 -2.816 17.156 1.00 80.81 75 VAL A C 1
ATOM 579 O O . VAL A 1 75 ? -13.246 -3.149 18.105 1.00 80.81 75 VAL A O 1
ATOM 582 N N . LEU A 1 76 ? -11.978 -1.604 17.091 1.00 81.50 76 LEU A N 1
ATOM 583 C CA . LEU A 1 76 ? -12.119 -0.606 18.150 1.00 81.50 76 LEU A CA 1
ATOM 584 C C . LEU A 1 76 ? -13.591 -0.212 18.355 1.00 81.50 76 LEU A C 1
ATOM 586 O O . LEU A 1 76 ? -14.068 -0.175 19.490 1.00 81.50 76 LEU A O 1
ATOM 590 N N . ASN A 1 77 ? -14.344 -0.005 17.272 1.00 79.94 77 ASN A N 1
ATOM 591 C CA . ASN A 1 77 ? -15.781 0.270 17.319 1.00 79.94 77 ASN A CA 1
ATOM 592 C C . ASN A 1 77 ? -16.570 -0.905 17.920 1.00 79.94 77 ASN A C 1
ATOM 594 O O . ASN A 1 77 ? -17.424 -0.700 18.784 1.00 79.94 77 ASN A O 1
ATOM 598 N N . ALA A 1 78 ? -16.252 -2.145 17.534 1.00 78.50 78 ALA A N 1
ATOM 599 C CA . ALA A 1 78 ? -16.876 -3.337 18.103 1.00 78.50 78 ALA A CA 1
ATOM 600 C C . ALA A 1 78 ? -16.638 -3.444 19.621 1.00 78.50 78 ALA A C 1
ATOM 602 O O . ALA A 1 78 ? -17.578 -3.726 20.367 1.00 78.50 78 ALA A O 1
ATOM 603 N N . ILE A 1 79 ? -15.421 -3.147 20.090 1.00 80.19 79 ILE A N 1
ATOM 604 C CA . ILE A 1 79 ? -15.075 -3.130 21.520 1.00 80.19 79 ILE A CA 1
ATOM 605 C C . ILE A 1 79 ? -15.828 -2.016 22.258 1.00 80.19 79 ILE A C 1
ATOM 607 O O . ILE A 1 79 ? -16.362 -2.254 23.343 1.00 80.19 79 ILE A O 1
ATOM 611 N N . MET A 1 80 ? -15.893 -0.805 21.694 1.00 79.19 80 MET A N 1
ATOM 612 C CA . MET A 1 80 ? -16.618 0.315 22.309 1.00 79.19 80 MET A CA 1
ATOM 613 C C . MET A 1 80 ? -18.115 0.019 22.440 1.00 79.19 80 MET A C 1
ATOM 615 O O . MET A 1 80 ? -18.679 0.226 23.514 1.00 79.19 80 MET A O 1
ATOM 619 N N . LYS A 1 81 ? -18.741 -0.541 21.397 1.00 76.88 81 LYS A N 1
ATOM 620 C CA . LYS A 1 81 ? -20.149 -0.969 21.430 1.00 76.88 81 LYS A CA 1
ATOM 621 C C . LYS A 1 81 ? -20.390 -2.071 22.461 1.00 76.88 81 LYS A C 1
ATOM 623 O O . LYS A 1 81 ? -21.352 -1.992 23.217 1.00 76.88 81 LYS A O 1
ATOM 628 N N . ALA A 1 82 ? -19.497 -3.059 22.544 1.00 73.00 82 ALA A N 1
ATOM 629 C CA . ALA A 1 82 ? -19.592 -4.126 23.541 1.00 73.00 82 ALA A CA 1
ATOM 630 C C . ALA A 1 82 ? -19.459 -3.604 24.983 1.00 73.00 82 ALA A C 1
ATOM 632 O O . ALA A 1 82 ? -20.121 -4.117 25.884 1.00 73.00 82 ALA A O 1
ATOM 633 N N . LYS A 1 83 ? -18.626 -2.578 25.214 1.00 74.88 83 LYS A N 1
ATOM 634 C CA . LYS A 1 83 ? -18.528 -1.905 26.519 1.00 74.88 83 LYS A CA 1
ATOM 635 C C . LYS A 1 83 ? -19.790 -1.108 26.838 1.00 74.88 83 LYS A C 1
ATOM 637 O O . LYS A 1 83 ? -20.323 -1.288 27.922 1.00 74.88 83 LYS A O 1
ATOM 642 N N . ALA A 1 84 ? -20.295 -0.305 25.900 1.00 71.50 84 ALA A N 1
ATOM 643 C CA . ALA A 1 84 ? -21.523 0.473 26.083 1.00 71.50 84 ALA A CA 1
ATOM 644 C C . ALA A 1 84 ? -22.750 -0.414 26.371 1.00 71.50 84 ALA A C 1
ATOM 646 O O . ALA A 1 84 ? -23.549 -0.098 27.245 1.00 71.50 84 ALA A O 1
ATOM 647 N N . ALA A 1 85 ? -22.853 -1.568 25.705 1.00 67.12 85 ALA A N 1
ATOM 648 C CA . ALA A 1 85 ? -23.916 -2.549 25.933 1.00 67.12 85 ALA A CA 1
ATOM 649 C C . ALA A 1 85 ? -23.821 -3.284 27.286 1.00 67.12 85 ALA A C 1
ATOM 651 O O . ALA A 1 85 ? -24.782 -3.931 27.694 1.00 67.12 85 ALA A O 1
ATOM 652 N N . LYS A 1 86 ? -22.669 -3.230 27.970 1.00 65.25 86 LYS A N 1
ATOM 653 C CA . LYS A 1 86 ? -22.523 -3.720 29.351 1.00 65.25 86 LYS A CA 1
ATOM 654 C C . LYS A 1 86 ? -22.887 -2.659 30.392 1.00 65.25 86 LYS A C 1
ATOM 656 O O . LYS A 1 86 ? -23.213 -3.036 31.507 1.00 65.25 86 LYS A O 1
ATOM 661 N N . SER A 1 87 ? -22.805 -1.373 30.048 1.00 60.31 87 SER A N 1
ATOM 662 C CA . SER A 1 87 ? -23.167 -0.260 30.938 1.00 60.31 87 SER A CA 1
ATOM 663 C C . SER A 1 87 ? -24.647 0.124 30.860 1.00 60.31 87 SER A C 1
ATOM 665 O O . SER A 1 87 ? -25.147 0.761 31.781 1.00 60.31 87 SER A O 1
ATOM 667 N N . ALA A 1 88 ? -25.333 -0.214 29.765 1.00 60.53 88 ALA A N 1
ATOM 668 C CA . ALA A 1 88 ? -26.772 -0.026 29.619 1.00 60.53 88 ALA A CA 1
ATOM 669 C C . ALA A 1 88 ? -27.514 -1.194 30.291 1.00 60.53 88 ALA A C 1
ATOM 671 O O . ALA A 1 88 ? -27.643 -2.275 29.719 1.00 60.53 88 ALA A O 1
ATOM 672 N N . ASP A 1 89 ? -27.956 -0.966 31.525 1.00 52.47 89 ASP A N 1
ATOM 673 C CA . ASP A 1 89 ? -28.665 -1.901 32.409 1.00 52.47 89 ASP A CA 1
ATOM 674 C C . ASP A 1 89 ? -30.144 -2.093 31.997 1.00 52.47 89 ASP A C 1
ATOM 676 O O . ASP A 1 89 ? -31.054 -2.021 32.817 1.00 52.47 89 ASP A O 1
ATOM 680 N N . GLU A 1 90 ? -30.419 -2.261 30.696 1.00 55.94 90 GLU A N 1
ATOM 681 C CA . GLU A 1 90 ? -31.784 -2.478 30.198 1.00 55.94 90 GLU A CA 1
ATOM 682 C C . GLU A 1 90 ? -32.095 -3.973 29.986 1.00 55.94 90 GLU A C 1
ATOM 684 O O . GLU A 1 90 ? -31.301 -4.700 29.370 1.00 55.94 90 GLU A O 1
ATOM 689 N N . PRO A 1 91 ? -33.278 -4.451 30.430 1.00 50.72 91 PRO A N 1
ATOM 690 C CA . PRO A 1 91 ? -33.709 -5.838 30.298 1.00 50.72 91 PRO A CA 1
ATOM 691 C C . PRO A 1 91 ? -34.172 -6.125 28.861 1.00 50.72 91 PRO A C 1
ATOM 693 O O . PRO A 1 91 ? -35.358 -6.248 28.560 1.00 50.72 91 PRO A O 1
ATOM 696 N N . VAL A 1 92 ? -33.224 -6.227 27.931 1.00 57.03 92 VAL A N 1
ATOM 697 C CA . VAL A 1 92 ? -33.511 -6.635 26.551 1.00 57.03 92 VAL A CA 1
ATOM 698 C C . VAL A 1 92 ? -33.728 -8.152 26.501 1.00 57.03 92 VAL A C 1
ATOM 700 O O . VAL A 1 92 ? -32.867 -8.919 26.935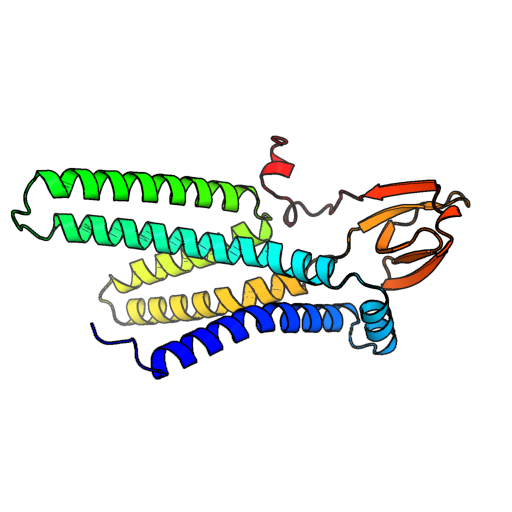 1.00 57.03 92 VAL A O 1
ATOM 703 N N . LYS A 1 93 ? -34.879 -8.563 25.942 1.00 57.75 93 LYS A N 1
ATOM 704 C CA . LYS A 1 93 ? -35.318 -9.952 25.695 1.00 57.75 93 LYS A CA 1
ATOM 705 C C . LYS A 1 93 ? -34.143 -10.866 25.315 1.00 57.75 93 LYS A C 1
ATOM 707 O O . LYS A 1 93 ? -33.484 -10.657 24.295 1.00 57.75 93 LYS A O 1
ATOM 712 N N . THR A 1 94 ? -33.914 -11.874 26.152 1.00 57.50 94 THR A N 1
ATOM 713 C CA . THR A 1 94 ? -32.751 -12.776 26.189 1.00 57.50 94 THR A CA 1
ATOM 714 C C . THR A 1 94 ? -32.445 -13.462 24.857 1.00 57.50 94 THR A C 1
ATOM 716 O O . THR A 1 94 ? -31.278 -13.601 24.512 1.00 57.50 94 THR A O 1
ATOM 719 N N . GLU A 1 95 ? -33.462 -13.786 24.062 1.00 58.09 95 GLU A N 1
ATOM 720 C CA . GLU A 1 95 ? -33.307 -14.536 22.807 1.00 58.09 95 GLU A CA 1
ATOM 721 C C . GLU A 1 95 ? -32.616 -13.719 21.696 1.00 58.09 95 GLU A C 1
ATOM 723 O O . GLU A 1 95 ? -31.603 -14.133 21.140 1.00 58.09 95 GLU A O 1
ATOM 728 N N . LYS A 1 96 ? -33.053 -12.472 21.453 1.00 58.41 96 LYS A N 1
ATOM 729 C CA . LYS A 1 96 ? -32.410 -11.580 20.460 1.00 58.41 96 LYS A CA 1
ATOM 730 C C . LYS A 1 96 ? -30.996 -11.150 20.863 1.00 58.41 96 LYS A C 1
ATOM 732 O O . LYS A 1 96 ? -30.212 -10.723 20.014 1.00 58.41 96 LYS A O 1
ATOM 737 N N . ARG A 1 97 ? -30.673 -11.218 22.159 1.00 59.16 97 ARG A N 1
ATOM 738 C CA . ARG A 1 97 ? -29.367 -10.823 22.698 1.00 59.16 97 ARG A CA 1
ATOM 739 C C . ARG A 1 97 ? -28.297 -11.871 22.401 1.00 59.16 97 ARG A C 1
ATOM 741 O O . ARG A 1 97 ? -27.155 -11.487 22.153 1.00 59.16 97 ARG A O 1
ATOM 748 N N . GLU A 1 98 ? -28.644 -13.157 22.398 1.00 63.62 98 GLU A N 1
ATOM 749 C CA . GLU A 1 98 ? -27.693 -14.230 22.085 1.00 63.62 98 GLU A CA 1
ATOM 750 C C . GLU A 1 98 ? -27.307 -14.237 20.605 1.00 63.62 98 GLU A C 1
ATOM 752 O O . GLU A 1 98 ? -26.114 -14.273 20.296 1.00 63.62 98 GLU A O 1
ATOM 757 N N . ASP A 1 99 ? -28.271 -14.052 19.701 1.00 62.44 99 ASP A N 1
ATOM 758 C CA . ASP A 1 99 ? -28.003 -13.961 18.261 1.00 62.44 99 ASP A CA 1
ATOM 759 C C . ASP A 1 99 ? -27.177 -12.721 17.897 1.00 62.44 99 ASP A C 1
ATOM 761 O O . ASP A 1 99 ? -26.209 -12.805 17.134 1.00 62.44 99 ASP A O 1
ATOM 765 N N . ALA A 1 100 ? -27.490 -11.568 18.500 1.00 62.38 100 ALA A N 1
ATOM 766 C CA . ALA A 1 100 ? -26.716 -10.342 18.308 1.00 62.38 100 ALA A CA 1
ATOM 767 C C . ALA A 1 100 ? -25.277 -10.485 18.834 1.00 62.38 100 ALA A C 1
ATOM 769 O O . ALA A 1 100 ? -24.323 -10.045 18.189 1.00 62.38 100 ALA A O 1
ATOM 770 N N . LYS A 1 101 ? -25.098 -11.146 19.984 1.00 68.62 101 LYS A N 1
ATOM 771 C CA . LYS A 1 101 ? -23.782 -11.384 20.590 1.00 68.62 101 LYS A CA 1
ATOM 772 C C . LYS A 1 101 ? -22.962 -12.397 19.787 1.00 68.62 101 LYS A C 1
ATOM 774 O O . LYS A 1 101 ? -21.756 -12.205 19.629 1.00 68.62 101 LYS A O 1
ATOM 779 N N . ARG A 1 102 ? -23.603 -13.434 19.235 1.00 71.62 102 ARG A N 1
ATOM 780 C CA . ARG A 1 102 ? -22.965 -14.434 18.367 1.00 71.62 102 ARG A CA 1
ATOM 781 C C . ARG A 1 102 ? -22.537 -13.821 17.035 1.00 71.62 102 ARG A C 1
ATOM 783 O O . ARG A 1 102 ? -21.377 -13.964 16.663 1.00 71.62 102 ARG A O 1
ATOM 790 N N . SER A 1 103 ? -23.408 -13.047 16.384 1.00 71.44 103 SER A N 1
ATOM 791 C CA . SER A 1 103 ? -23.081 -12.311 15.153 1.00 71.44 103 SER A CA 1
ATOM 792 C C . SER A 1 103 ? -21.940 -11.306 15.365 1.00 71.44 103 SER A C 1
ATOM 794 O O . SER A 1 103 ? -20.996 -11.265 14.573 1.00 71.44 103 SER A O 1
ATOM 796 N N . GLN A 1 104 ? -21.953 -10.560 16.476 1.00 73.38 104 GLN A N 1
ATOM 797 C CA . GLN A 1 104 ? -20.878 -9.622 16.808 1.00 73.38 104 GLN A CA 1
ATOM 798 C C . GLN A 1 104 ? -19.545 -10.338 17.089 1.00 73.38 104 GLN A C 1
ATOM 800 O O . GLN A 1 104 ? -18.491 -9.842 16.693 1.00 73.38 104 GLN A O 1
ATOM 805 N N . SER A 1 105 ? -19.579 -11.511 17.732 1.00 74.69 105 SER A N 1
ATOM 806 C CA . SER A 1 105 ? -18.390 -12.337 17.977 1.00 74.69 105 SER A CA 1
ATOM 807 C C . SER A 1 105 ? -17.800 -12.904 16.684 1.00 74.69 105 SER A C 1
ATOM 809 O O . SER A 1 105 ? -16.583 -12.876 16.506 1.00 74.69 105 SER A O 1
ATOM 811 N N . THR A 1 106 ? -18.638 -13.390 15.764 1.00 77.44 106 THR A N 1
ATOM 812 C CA . THR A 1 106 ? -18.189 -13.898 14.459 1.00 77.44 106 THR A CA 1
ATOM 813 C C . THR A 1 106 ? -17.609 -12.778 13.598 1.00 77.44 106 THR A C 1
ATOM 815 O O . THR A 1 106 ? -16.528 -12.942 13.040 1.00 77.44 106 THR A O 1
ATOM 818 N N . ALA A 1 107 ? -18.265 -11.614 13.544 1.00 77.00 107 ALA A N 1
ATOM 819 C CA . ALA A 1 107 ? -17.742 -10.453 12.827 1.00 77.00 107 ALA A CA 1
ATOM 820 C C . ALA A 1 107 ? -16.377 -10.018 13.384 1.00 77.00 107 ALA A C 1
ATOM 822 O O . ALA A 1 107 ? -15.445 -9.785 12.619 1.00 77.00 107 ALA A O 1
ATOM 823 N N . LEU A 1 108 ? -16.225 -9.971 14.712 1.00 81.56 108 LEU A N 1
ATOM 824 C CA . LEU A 1 108 ? -14.953 -9.637 15.353 1.00 81.56 108 LEU A CA 1
ATOM 825 C C . LEU A 1 108 ? -13.844 -10.639 15.003 1.00 81.56 108 LEU A C 1
ATOM 827 O O . LEU A 1 108 ? -12.726 -10.217 14.716 1.00 81.56 108 LEU A O 1
ATOM 831 N N . ALA A 1 109 ? -14.146 -11.940 14.998 1.00 81.88 109 ALA A N 1
ATOM 832 C CA . ALA A 1 109 ? -13.186 -12.974 14.619 1.00 81.88 109 ALA A CA 1
ATOM 833 C C . ALA A 1 109 ? -12.732 -12.820 13.158 1.00 81.88 109 ALA A C 1
ATO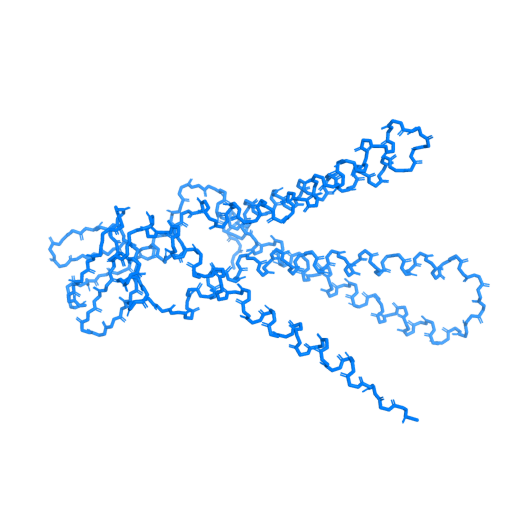M 835 O O . ALA A 1 109 ? -11.533 -12.846 12.890 1.00 81.88 109 ALA A O 1
ATOM 836 N N . ILE A 1 110 ? -13.664 -12.571 12.231 1.00 82.62 110 ILE A N 1
ATOM 837 C CA . ILE A 1 110 ? -13.349 -12.316 10.816 1.00 82.62 110 ILE A CA 1
ATOM 838 C C . ILE A 1 110 ? -12.459 -11.074 10.676 1.00 82.62 110 ILE A C 1
ATOM 840 O O . ILE A 1 110 ? -11.446 -11.118 9.980 1.00 82.62 110 ILE A O 1
ATOM 844 N N . PHE A 1 111 ? -12.791 -9.982 11.372 1.00 82.38 111 PHE A N 1
ATOM 845 C CA . PHE A 1 111 ? -11.989 -8.758 11.338 1.00 82.38 111 PHE A CA 1
ATOM 846 C C . PHE A 1 111 ? -10.589 -8.954 11.939 1.00 82.38 111 PHE A C 1
ATOM 848 O O . PHE A 1 111 ? -9.628 -8.405 11.408 1.00 82.38 111 PHE A O 1
ATOM 855 N N . LEU A 1 112 ? -10.446 -9.751 13.002 1.00 81.81 112 LEU A N 1
ATOM 856 C CA . LEU A 1 112 ? -9.145 -10.085 13.593 1.00 81.81 112 LEU A CA 1
ATOM 857 C C . LEU A 1 112 ? -8.288 -10.945 12.661 1.00 81.81 112 LEU A C 1
ATOM 859 O O . LEU A 1 112 ? -7.104 -10.663 12.498 1.00 81.81 112 LEU A O 1
ATOM 863 N N . ILE A 1 113 ? -8.876 -11.958 12.023 1.00 84.12 113 ILE A N 1
ATOM 864 C CA . ILE A 1 113 ? -8.169 -12.794 11.044 1.00 84.12 113 ILE A CA 1
ATOM 865 C C . ILE A 1 113 ? -7.706 -11.931 9.865 1.00 84.12 113 ILE A C 1
ATOM 867 O O . ILE A 1 113 ? -6.537 -11.986 9.490 1.00 84.12 113 ILE A O 1
ATOM 871 N N . GLY A 1 114 ? -8.587 -11.075 9.336 1.00 81.94 114 GLY A N 1
ATOM 872 C CA . GLY A 1 114 ? -8.243 -10.124 8.277 1.00 81.94 114 GLY A CA 1
ATOM 873 C C . GLY A 1 114 ? -7.130 -9.159 8.692 1.00 81.94 114 GLY A C 1
ATOM 874 O O . GLY A 1 114 ? -6.188 -8.944 7.935 1.00 81.94 114 GLY A O 1
ATOM 875 N N . PHE A 1 115 ? -7.180 -8.637 9.920 1.00 81.00 115 PHE A N 1
ATOM 876 C CA . PHE A 1 115 ? -6.136 -7.776 10.474 1.00 81.00 115 PHE A CA 1
ATOM 877 C C . PHE A 1 115 ? -4.767 -8.471 10.512 1.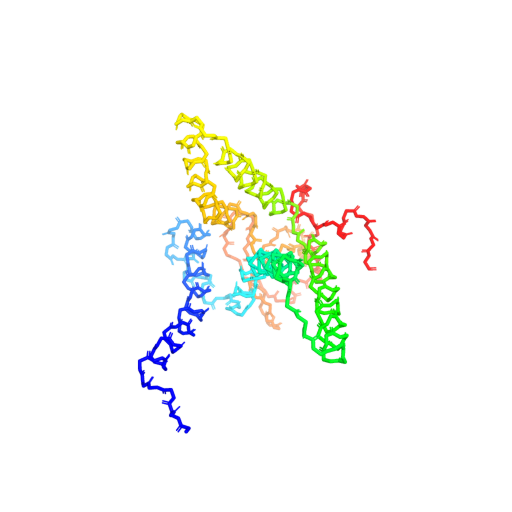00 81.00 115 PHE A C 1
ATOM 879 O O . PHE A 1 115 ? -3.776 -7.885 10.078 1.00 81.00 115 PHE A O 1
ATOM 886 N N . VAL A 1 116 ? -4.709 -9.721 10.986 1.00 83.00 116 VAL A N 1
ATOM 887 C CA . VAL A 1 116 ? -3.466 -10.508 11.045 1.00 83.00 116 VAL A CA 1
ATOM 888 C C . VAL A 1 116 ? -2.960 -10.851 9.644 1.00 83.00 116 VAL A C 1
ATOM 890 O O . VAL A 1 116 ? -1.770 -10.709 9.383 1.00 83.00 116 VAL A O 1
ATOM 893 N N . ALA A 1 117 ? -3.848 -11.234 8.724 1.00 82.75 117 ALA A N 1
ATOM 894 C CA . ALA A 1 117 ? -3.480 -11.544 7.344 1.00 82.75 117 ALA A CA 1
ATOM 895 C C . ALA A 1 117 ? -2.894 -10.322 6.617 1.00 82.75 117 ALA A C 1
ATOM 897 O O . ALA A 1 117 ? -1.844 -10.416 5.983 1.00 82.75 117 ALA A O 1
ATOM 898 N N . VAL A 1 118 ? -3.527 -9.152 6.761 1.00 81.44 118 VAL A N 1
ATOM 899 C CA . VAL A 1 118 ? -3.019 -7.897 6.186 1.00 81.44 118 VAL A CA 1
ATOM 900 C C . VAL A 1 118 ? -1.686 -7.506 6.815 1.00 81.44 118 VAL A C 1
ATOM 902 O O . VAL A 1 118 ? -0.785 -7.087 6.099 1.00 81.44 118 VAL A O 1
ATOM 905 N N . TRP A 1 119 ? -1.537 -7.670 8.132 1.00 79.56 119 TRP A N 1
ATOM 906 C CA . TRP A 1 119 ? -0.275 -7.419 8.831 1.00 79.56 119 TRP A CA 1
ATOM 907 C C . TRP A 1 119 ? 0.855 -8.324 8.330 1.00 79.56 119 TRP A C 1
ATOM 909 O O . TRP A 1 119 ? 1.975 -7.860 8.150 1.00 79.56 119 TRP A O 1
ATOM 919 N N . TRP A 1 120 ? 0.553 -9.595 8.055 1.00 81.06 120 TRP A N 1
ATOM 920 C CA . TRP A 1 120 ? 1.516 -10.575 7.553 1.00 81.06 120 TRP A CA 1
ATOM 921 C C . TRP A 1 120 ? 1.998 -10.267 6.130 1.00 81.06 120 TRP A C 1
ATOM 923 O O . TRP A 1 120 ? 3.189 -10.374 5.837 1.00 81.06 120 TRP A O 1
ATOM 933 N N . ALA A 1 121 ? 1.077 -9.841 5.262 1.00 77.62 121 ALA A N 1
ATOM 934 C CA . ALA A 1 121 ? 1.358 -9.492 3.870 1.00 77.62 121 ALA A CA 1
ATOM 935 C C . ALA A 1 121 ? 2.009 -8.106 3.697 1.00 77.62 121 ALA A C 1
ATOM 937 O O . ALA A 1 121 ? 2.418 -7.735 2.596 1.00 77.62 121 ALA A O 1
ATOM 938 N N . MET A 1 122 ? 2.081 -7.302 4.759 1.00 78.12 122 MET A N 1
ATOM 939 C CA . MET A 1 122 ? 2.558 -5.929 4.669 1.00 78.12 122 MET A CA 1
ATOM 940 C C . MET A 1 122 ? 4.097 -5.856 4.649 1.00 78.12 122 MET A C 1
ATOM 942 O O . MET A 1 122 ? 4.754 -6.543 5.433 1.00 78.12 122 MET A O 1
ATOM 946 N N . PRO A 1 123 ? 4.715 -4.976 3.832 1.00 75.38 123 PRO A N 1
ATOM 947 C CA . PRO A 1 123 ? 6.160 -4.760 3.901 1.00 75.38 123 PRO A CA 1
ATOM 948 C C . PRO A 1 123 ? 6.568 -4.131 5.243 1.00 75.38 123 PRO A C 1
ATOM 950 O O . PRO A 1 123 ? 5.929 -3.164 5.681 1.00 75.38 123 PRO A O 1
ATOM 953 N N . MET A 1 124 ? 7.668 -4.602 5.849 1.00 79.44 124 MET A N 1
ATOM 954 C CA . MET A 1 124 ? 8.099 -4.216 7.208 1.00 79.44 124 MET A CA 1
ATOM 955 C C . MET A 1 124 ? 8.177 -2.703 7.440 1.00 79.44 124 MET A C 1
ATOM 957 O O . MET A 1 124 ? 7.791 -2.224 8.507 1.00 79.44 124 MET A O 1
ATOM 961 N N . ARG A 1 125 ? 8.627 -1.924 6.448 1.00 76.75 125 ARG A N 1
ATOM 962 C CA . ARG A 1 125 ? 8.664 -0.456 6.560 1.00 76.75 125 ARG A CA 1
ATOM 963 C C . ARG A 1 125 ? 7.302 0.137 6.938 1.00 76.75 125 ARG A C 1
ATOM 965 O O . ARG A 1 125 ? 7.225 0.967 7.839 1.00 76.75 125 ARG A O 1
ATOM 972 N N . HIS A 1 126 ? 6.222 -0.320 6.302 1.00 77.81 126 HIS A N 1
ATOM 973 C CA . HIS A 1 126 ? 4.885 0.216 6.551 1.00 77.81 126 HIS A CA 1
ATOM 974 C C . HIS A 1 126 ? 4.347 -0.253 7.905 1.00 77.81 126 HIS A C 1
ATOM 976 O O . HIS A 1 126 ? 3.676 0.517 8.586 1.00 77.81 126 HIS A O 1
ATOM 982 N N . MET A 1 127 ? 4.695 -1.472 8.335 1.00 80.44 127 MET A N 1
ATOM 983 C CA . MET A 1 127 ? 4.360 -1.964 9.674 1.00 80.44 127 MET A CA 1
ATOM 984 C C . MET A 1 127 ? 4.958 -1.080 10.765 1.00 80.44 127 MET A C 1
ATOM 986 O O . MET A 1 127 ? 4.240 -0.656 11.667 1.00 80.44 127 MET A O 1
ATOM 990 N N . VAL A 1 128 ? 6.255 -0.767 10.669 1.00 83.00 128 VAL A N 1
ATOM 991 C CA . VAL A 1 128 ? 6.942 0.082 11.653 1.00 83.00 128 VAL A CA 1
ATOM 992 C C . VAL A 1 128 ? 6.305 1.466 11.707 1.00 83.00 128 VAL A C 1
ATOM 994 O O . VAL A 1 128 ? 6.003 1.960 12.790 1.00 83.00 128 VAL A O 1
ATOM 997 N N . ILE A 1 129 ? 6.020 2.063 10.550 1.00 81.12 129 ILE A N 1
ATOM 998 C CA . ILE A 1 129 ? 5.350 3.366 10.464 1.00 81.12 129 ILE A CA 1
ATOM 999 C C . ILE A 1 129 ? 3.969 3.330 11.122 1.00 81.12 129 ILE A C 1
ATOM 1001 O O . ILE A 1 129 ? 3.666 4.175 11.964 1.00 81.12 129 ILE A O 1
ATOM 1005 N N . ASN A 1 130 ? 3.147 2.336 10.783 1.00 82.56 130 ASN A N 1
ATOM 1006 C CA . ASN A 1 130 ? 1.820 2.172 11.371 1.00 82.56 130 ASN A CA 1
ATOM 1007 C C . ASN A 1 130 ? 1.890 1.968 12.887 1.00 82.56 130 ASN A C 1
ATOM 1009 O O . ASN A 1 130 ? 1.084 2.546 13.615 1.00 82.56 130 ASN A O 1
ATOM 1013 N N . LEU A 1 131 ? 2.874 1.206 13.373 1.00 86.00 131 LEU A N 1
ATOM 1014 C CA . LEU A 1 131 ? 3.095 0.987 14.800 1.00 86.00 131 LEU A CA 1
ATOM 1015 C C . LEU A 1 131 ? 3.484 2.288 15.518 1.00 86.00 131 LEU A C 1
ATOM 1017 O O . LEU A 1 131 ? 2.951 2.568 16.589 1.00 86.00 131 LEU A O 1
ATOM 1021 N N . PHE A 1 132 ? 4.361 3.104 14.925 1.00 85.00 132 PHE A N 1
ATOM 1022 C CA . PHE A 1 132 ? 4.739 4.412 15.472 1.00 85.00 132 PHE A CA 1
ATOM 1023 C C . PHE A 1 132 ? 3.544 5.364 15.556 1.00 85.00 132 PHE A C 1
ATOM 1025 O O . PHE A 1 132 ? 3.332 5.989 16.598 1.00 85.00 132 PHE A O 1
ATOM 1032 N N . ILE A 1 133 ? 2.730 5.436 14.498 1.00 83.31 133 ILE A N 1
ATOM 1033 C CA . ILE A 1 133 ? 1.512 6.255 14.487 1.00 83.31 133 ILE A CA 1
ATOM 1034 C C . ILE A 1 133 ? 0.536 5.759 15.559 1.00 83.31 133 ILE A C 1
ATOM 1036 O O . ILE A 1 133 ? 0.022 6.555 16.347 1.00 83.31 133 ILE A O 1
ATOM 1040 N N . LEU A 1 134 ? 0.307 4.444 15.633 1.00 84.50 134 LEU A N 1
ATOM 1041 C CA . LEU A 1 134 ? -0.578 3.840 16.626 1.00 84.50 134 LEU A CA 1
ATOM 1042 C C . LEU A 1 134 ? -0.104 4.132 18.056 1.00 84.50 134 LEU A C 1
ATOM 1044 O O . LEU A 1 134 ? -0.901 4.567 18.887 1.00 84.50 134 LEU A O 1
ATOM 1048 N N . ALA A 1 135 ? 1.185 3.938 18.343 1.00 84.38 135 ALA A N 1
ATOM 1049 C CA . ALA A 1 135 ? 1.773 4.233 19.645 1.00 84.38 135 ALA A CA 1
ATOM 1050 C C . ALA A 1 135 ? 1.601 5.715 20.012 1.00 84.38 135 ALA A C 1
ATOM 1052 O O . ALA A 1 135 ? 1.176 6.032 21.123 1.00 84.38 135 ALA A O 1
ATOM 1053 N N . GLY A 1 136 ? 1.842 6.622 19.061 1.00 81.56 136 GLY A N 1
ATOM 1054 C CA . GLY A 1 136 ? 1.622 8.056 19.234 1.00 81.56 136 GLY A CA 1
ATOM 1055 C C . GLY A 1 136 ? 0.171 8.412 19.565 1.00 81.56 136 GLY A C 1
ATOM 1056 O O . GLY A 1 136 ? -0.083 9.166 20.508 1.00 81.56 136 GLY A O 1
ATOM 1057 N N . LEU A 1 137 ? -0.792 7.830 18.844 1.00 82.00 137 LEU A N 1
ATOM 1058 C CA . LEU A 1 137 ? -2.222 8.027 19.104 1.00 82.00 137 LEU A CA 1
ATOM 1059 C C . LEU A 1 137 ? -2.645 7.472 20.470 1.00 82.00 137 LEU A C 1
ATOM 1061 O O . LEU A 1 137 ? -3.422 8.115 21.178 1.00 82.00 137 LEU A O 1
ATOM 1065 N N . LEU A 1 138 ? -2.121 6.312 20.875 1.00 83.38 138 LEU A N 1
ATOM 1066 C CA . LEU A 1 138 ? -2.391 5.731 22.192 1.00 83.38 138 LEU A CA 1
ATOM 1067 C C . LEU A 1 138 ? -1.834 6.607 23.319 1.00 83.38 138 LEU A C 1
ATOM 1069 O O . LEU A 1 138 ? -2.546 6.872 24.289 1.00 83.38 138 LEU A O 1
ATOM 1073 N N . LEU A 1 139 ? -0.603 7.107 23.179 1.00 81.94 139 LEU A N 1
ATOM 1074 C CA . LEU A 1 139 ? 0.004 8.036 24.137 1.00 81.94 139 LEU A CA 1
ATOM 1075 C C . LEU A 1 139 ? -0.791 9.341 24.236 1.00 81.94 139 LEU A C 1
ATOM 1077 O O . LEU A 1 139 ? -1.047 9.820 25.341 1.00 81.94 139 LEU A O 1
ATOM 1081 N N . ALA A 1 140 ? -1.252 9.882 23.107 1.00 80.38 140 ALA A N 1
ATOM 1082 C CA . ALA A 1 140 ? -2.125 11.050 23.089 1.00 80.38 140 ALA A CA 1
ATOM 1083 C C . ALA A 1 140 ? -3.468 10.780 23.796 1.00 80.38 140 ALA A C 1
ATOM 1085 O O . ALA A 1 140 ? -3.923 11.582 24.614 1.00 80.38 140 ALA A O 1
ATOM 1086 N N . ALA A 1 141 ? -4.091 9.626 23.546 1.00 78.38 141 ALA A N 1
ATOM 1087 C CA . ALA A 1 141 ? -5.343 9.240 24.192 1.00 78.38 141 ALA A CA 1
ATOM 1088 C C . ALA A 1 141 ? -5.186 9.035 25.713 1.00 78.38 141 ALA A C 1
ATOM 1090 O O . ALA A 1 141 ? -6.059 9.433 26.488 1.00 78.38 141 ALA A O 1
ATOM 1091 N N . LEU A 1 142 ? -4.068 8.449 26.152 1.00 79.81 142 LEU A N 1
ATOM 1092 C CA . LEU A 1 142 ? -3.708 8.302 27.567 1.00 79.81 142 LEU A CA 1
ATOM 1093 C C . LEU A 1 142 ? -3.431 9.662 28.223 1.00 79.81 142 LEU A C 1
ATOM 1095 O O . LEU A 1 142 ? -3.896 9.912 29.337 1.00 79.81 142 LEU A O 1
ATOM 1099 N N . GLY A 1 143 ? -2.729 10.554 27.520 1.00 72.81 143 GLY A N 1
ATOM 1100 C CA . GLY A 1 143 ? -2.430 11.915 27.963 1.00 72.81 143 GLY A CA 1
ATOM 1101 C C . GLY A 1 143 ? -3.687 12.761 28.170 1.00 72.81 143 GLY A C 1
ATOM 1102 O O . GLY A 1 143 ? -3.806 13.412 29.205 1.00 72.81 143 GLY A O 1
ATOM 1103 N N . ARG A 1 144 ? -4.678 12.665 27.270 1.00 71.25 144 ARG A N 1
ATOM 1104 C CA . ARG A 1 144 ? -5.970 13.373 27.398 1.00 71.25 144 ARG A CA 1
ATOM 1105 C C . ARG A 1 144 ? -6.758 13.015 28.655 1.00 71.25 144 ARG A C 1
ATOM 1107 O O . ARG A 1 144 ? -7.544 13.831 29.127 1.00 71.25 144 ARG A O 1
ATOM 1114 N N . LYS A 1 145 ? -6.575 11.813 29.211 1.00 70.94 145 LYS A N 1
ATOM 1115 C CA . LYS A 1 145 ? -7.240 11.422 30.466 1.00 70.94 145 LYS A CA 1
ATOM 1116 C C . LYS A 1 145 ? -6.660 12.134 31.691 1.00 70.94 145 LYS A C 1
ATOM 1118 O O . LYS A 1 145 ? -7.326 12.189 32.723 1.00 70.94 145 LYS A O 1
ATOM 1123 N N . ARG A 1 146 ? -5.441 12.679 31.608 1.00 66.94 146 ARG A N 1
ATOM 1124 C CA . ARG A 1 146 ? -4.825 13.442 32.699 1.00 66.94 146 ARG A CA 1
ATOM 1125 C C . ARG A 1 146 ? -5.279 14.905 32.613 1.00 66.94 146 ARG A C 1
ATOM 1127 O O . ARG A 1 146 ? -5.024 15.583 31.626 1.00 66.94 146 ARG A O 1
ATOM 1134 N N . LYS A 1 147 ? -5.949 15.398 33.662 1.00 62.50 147 LYS A N 1
ATOM 1135 C CA . LYS A 1 147 ? -6.564 16.743 33.737 1.00 62.50 147 LYS A CA 1
ATOM 1136 C C . LYS A 1 147 ? -5.572 17.903 33.958 1.00 62.50 147 LYS A C 1
ATOM 1138 O O . LYS A 1 147 ? -5.959 18.939 34.487 1.00 62.50 147 LYS A O 1
ATOM 1143 N N . THR A 1 148 ? -4.299 17.769 33.598 1.00 70.81 148 THR A N 1
ATOM 1144 C CA . THR A 1 148 ? -3.348 18.890 33.676 1.00 70.81 148 THR A CA 1
ATOM 1145 C C . THR A 1 148 ? -3.291 19.602 32.327 1.00 70.81 148 THR A C 1
ATOM 1147 O O . THR A 1 148 ? -3.067 18.973 31.292 1.00 70.81 148 THR A O 1
ATOM 1150 N N . GLY A 1 149 ? -3.511 20.923 32.323 1.00 71.69 149 GLY A N 1
ATOM 1151 C CA . GLY A 1 149 ? -3.656 21.718 31.093 1.00 71.69 149 GLY A CA 1
ATOM 1152 C C . GLY A 1 149 ? -2.493 21.553 30.108 1.00 71.69 149 GLY A C 1
ATOM 1153 O O . GLY A 1 149 ? -2.718 21.397 28.911 1.00 71.69 149 GLY A O 1
ATOM 1154 N N . LEU A 1 150 ? -1.260 21.466 30.619 1.00 77.50 150 LEU A N 1
ATOM 1155 C CA . LEU A 1 150 ? -0.062 21.254 29.802 1.00 77.50 150 LEU A CA 1
ATOM 1156 C C . LEU A 1 150 ? -0.022 19.862 29.143 1.00 77.50 150 LEU A C 1
ATOM 1158 O O . LEU A 1 150 ? 0.316 19.750 27.967 1.00 77.50 150 LEU A O 1
ATOM 1162 N N . ILE A 1 151 ? -0.408 18.801 29.864 1.00 76.06 151 ILE A N 1
ATOM 1163 C CA . ILE A 1 151 ? -0.418 17.425 29.331 1.00 76.06 151 ILE A CA 1
ATOM 1164 C C . ILE A 1 151 ? -1.535 17.262 28.293 1.00 76.06 151 ILE A C 1
ATOM 1166 O O . ILE A 1 151 ? -1.332 16.615 27.266 1.00 76.06 151 ILE A O 1
ATOM 1170 N N . SER A 1 152 ? -2.688 17.897 28.513 1.00 75.69 152 SER A N 1
ATOM 1171 C CA . SER A 1 152 ? -3.779 17.947 27.534 1.00 75.69 152 SER A CA 1
ATOM 1172 C C . SER A 1 152 ? -3.352 18.643 26.232 1.00 75.69 152 SER A C 1
ATOM 1174 O O . SER A 1 152 ? -3.571 18.101 25.142 1.00 75.69 152 SER A O 1
ATOM 1176 N N . LEU A 1 153 ? -2.664 19.788 26.332 1.00 79.00 153 LEU A N 1
ATOM 1177 C CA . LEU A 1 153 ? -2.128 20.516 25.179 1.00 79.00 153 LEU A CA 1
ATOM 1178 C C . LEU A 1 153 ? -1.114 19.664 24.400 1.00 79.00 153 LEU A C 1
ATOM 1180 O O . LEU A 1 153 ? -1.291 19.446 23.201 1.00 79.00 153 LEU A O 1
ATOM 1184 N N . LEU A 1 154 ? -0.108 19.115 25.093 1.00 81.38 154 LEU A N 1
ATOM 1185 C CA . LEU A 1 154 ? 0.909 18.233 24.509 1.00 81.38 154 LEU A CA 1
ATOM 1186 C C . LEU A 1 154 ? 0.274 17.016 23.834 1.00 81.38 154 LEU A C 1
ATOM 1188 O O . LEU A 1 154 ? 0.622 16.689 22.707 1.00 81.38 154 LEU A O 1
ATOM 1192 N N . SER A 1 155 ? -0.708 16.378 24.474 1.00 78.50 155 SER A N 1
ATOM 1193 C CA . SER A 1 155 ? -1.399 15.221 23.898 1.00 78.50 155 SER A CA 1
ATOM 1194 C C . SER A 1 155 ? -2.160 15.560 22.613 1.00 78.50 155 SER A C 1
ATOM 1196 O O . SER A 1 155 ? -2.186 14.761 21.679 1.00 78.50 155 SER A O 1
ATOM 1198 N N . THR A 1 156 ? -2.747 16.756 22.533 1.00 78.81 156 THR A N 1
ATOM 1199 C CA . THR A 1 156 ? -3.469 17.214 21.342 1.00 78.81 156 THR A CA 1
ATOM 1200 C C . THR A 1 156 ? -2.507 17.560 20.213 1.00 78.81 156 THR A C 1
ATOM 1202 O O . THR A 1 156 ? -2.761 17.168 19.075 1.00 78.81 156 THR A O 1
ATOM 1205 N N . LEU A 1 157 ? -1.377 18.201 20.527 1.00 83.00 157 LEU A N 1
ATOM 1206 C CA . LEU A 1 157 ? -0.301 18.437 19.565 1.00 83.00 157 LEU A CA 1
ATOM 1207 C C . LEU A 1 157 ? 0.259 17.119 19.027 1.00 83.00 157 LEU A C 1
ATOM 1209 O O . LEU A 1 157 ? 0.357 16.953 17.816 1.00 83.00 157 LEU A O 1
ATOM 1213 N N . THR A 1 158 ? 0.549 16.153 19.901 1.00 81.25 158 THR A N 1
ATOM 1214 C CA . THR A 1 158 ? 1.014 14.822 19.494 1.00 81.25 158 THR A CA 1
ATOM 1215 C C . THR A 1 158 ? -0.007 14.130 18.598 1.00 81.25 158 THR A C 1
ATOM 1217 O O . THR A 1 158 ? 0.373 13.569 17.576 1.00 81.25 158 THR A O 1
ATOM 1220 N N . ALA A 1 159 ? -1.304 14.202 18.917 1.00 79.19 159 ALA A N 1
ATOM 1221 C CA . ALA A 1 159 ? -2.341 13.625 18.062 1.00 79.19 159 ALA A CA 1
ATOM 1222 C C . ALA A 1 159 ? -2.385 14.296 16.680 1.00 79.19 159 ALA A C 1
ATOM 1224 O O . ALA A 1 159 ? -2.494 13.603 15.673 1.00 79.19 159 ALA A O 1
ATOM 1225 N N . ALA A 1 160 ? -2.266 15.626 16.626 1.00 80.75 160 ALA A N 1
ATOM 1226 C CA . ALA A 1 160 ? -2.236 16.375 15.374 1.00 80.75 160 ALA A CA 1
ATOM 1227 C C . ALA A 1 160 ? -0.996 16.028 14.536 1.00 80.75 160 ALA A C 1
ATOM 1229 O O . ALA A 1 160 ? -1.127 15.718 13.356 1.00 80.75 160 ALA A O 1
ATOM 1230 N N . VAL A 1 161 ? 0.194 15.994 15.145 1.00 82.94 161 VAL A N 1
ATOM 1231 C CA . VAL A 1 161 ? 1.444 15.595 14.477 1.00 82.94 161 VAL A CA 1
ATOM 1232 C C . VAL A 1 161 ? 1.349 14.164 13.956 1.00 82.94 161 VAL A C 1
ATOM 1234 O O . VAL A 1 161 ? 1.735 13.907 12.821 1.00 82.94 161 VAL A O 1
ATOM 1237 N N . MET A 1 162 ? 0.791 13.239 14.738 1.00 79.38 162 MET A N 1
ATOM 1238 C CA . MET A 1 162 ? 0.609 11.848 14.316 1.00 79.38 162 MET A CA 1
ATOM 1239 C C . MET A 1 162 ? -0.422 11.712 13.191 1.00 79.38 162 MET A C 1
ATOM 1241 O O . MET A 1 162 ? -0.233 10.893 12.298 1.00 79.38 162 MET A O 1
ATOM 1245 N N . LEU A 1 163 ? -1.472 12.540 13.179 1.00 79.06 163 LEU A N 1
ATOM 1246 C CA . LEU A 1 163 ? -2.429 12.613 12.072 1.00 79.06 163 LEU A CA 1
ATOM 1247 C C . LEU A 1 163 ? -1.767 13.146 10.791 1.00 79.06 163 LEU A C 1
ATOM 1249 O O . LEU A 1 163 ? -1.986 12.606 9.710 1.00 79.06 163 LEU A O 1
ATOM 1253 N N . PHE A 1 164 ? -0.911 14.162 10.905 1.00 79.38 164 PHE A N 1
ATOM 1254 C CA . PHE A 1 164 ? -0.103 14.628 9.778 1.00 79.38 164 PHE A CA 1
ATOM 1255 C C . PHE A 1 164 ? 0.878 13.551 9.307 1.00 79.38 164 PHE A C 1
ATOM 1257 O O . PHE A 1 164 ? 0.961 13.282 8.112 1.00 79.38 164 PHE A O 1
ATOM 1264 N N . ALA A 1 165 ? 1.574 12.878 10.226 1.00 76.75 165 ALA A N 1
ATOM 1265 C CA . ALA A 1 165 ? 2.488 11.786 9.906 1.00 76.75 165 ALA A CA 1
ATOM 1266 C C . ALA A 1 165 ? 1.767 10.618 9.216 1.00 76.75 165 ALA A C 1
ATOM 1268 O O . ALA A 1 165 ? 2.301 10.039 8.276 1.00 76.75 165 ALA A O 1
ATOM 1269 N N . PHE A 1 166 ? 0.529 10.323 9.608 1.00 73.88 166 PHE A N 1
ATOM 1270 C CA . PHE A 1 166 ? -0.309 9.320 8.956 1.00 73.88 166 PHE A CA 1
ATOM 1271 C C . PHE A 1 166 ? -0.571 9.616 7.474 1.00 73.88 166 PHE A C 1
ATOM 1273 O O . PHE A 1 166 ? -0.700 8.688 6.685 1.00 73.88 166 PHE A O 1
ATOM 1280 N N . ILE A 1 167 ? -0.608 10.886 7.072 1.00 73.94 167 ILE A N 1
ATOM 1281 C CA . ILE A 1 167 ? -0.787 11.277 5.668 1.00 73.94 167 ILE A CA 1
ATOM 1282 C C . ILE A 1 167 ? 0.571 11.364 4.959 1.00 73.94 167 ILE A C 1
ATOM 1284 O O . ILE A 1 167 ? 0.753 10.820 3.871 1.00 73.94 167 ILE A O 1
ATOM 1288 N N . ILE A 1 168 ? 1.538 12.039 5.582 1.00 75.56 168 ILE A N 1
ATOM 1289 C CA . ILE A 1 168 ? 2.818 12.391 4.960 1.00 75.56 168 ILE A CA 1
ATOM 1290 C C . ILE A 1 168 ? 3.768 11.198 4.880 1.00 75.56 168 ILE A C 1
ATOM 1292 O O . ILE A 1 168 ? 4.457 11.036 3.879 1.00 75.56 168 ILE A O 1
ATOM 1296 N N . VAL A 1 169 ? 3.827 10.340 5.896 1.00 71.25 169 VAL A N 1
ATOM 1297 C CA . VAL A 1 169 ? 4.812 9.252 5.929 1.00 71.25 169 VAL A CA 1
ATOM 1298 C C . VAL A 1 169 ? 4.521 8.182 4.869 1.00 71.25 169 VAL A C 1
ATOM 1300 O O . VAL A 1 169 ? 5.457 7.829 4.149 1.00 71.25 169 VAL A O 1
ATOM 1303 N N . PRO A 1 170 ? 3.274 7.705 4.667 1.00 67.19 170 PRO A N 1
ATOM 1304 C CA . PRO A 1 170 ? 2.969 6.827 3.536 1.00 67.19 170 PRO A CA 1
ATOM 1305 C C . PRO A 1 170 ? 3.291 7.479 2.191 1.00 67.19 170 PRO A C 1
ATOM 1307 O O . PRO A 1 170 ? 3.816 6.814 1.303 1.00 67.19 170 PRO A O 1
ATOM 1310 N N . LEU A 1 171 ? 3.045 8.788 2.062 1.00 70.31 171 LEU A N 1
ATOM 1311 C CA . LEU A 1 171 ? 3.398 9.553 0.870 1.00 70.31 171 LEU A CA 1
ATOM 1312 C C . LEU A 1 171 ? 4.913 9.484 0.618 1.00 70.31 171 LEU A C 1
ATOM 1314 O O . LEU A 1 171 ? 5.347 9.012 -0.430 1.00 70.31 171 LEU A O 1
ATOM 1318 N N . VAL A 1 172 ? 5.722 9.853 1.613 1.00 70.00 172 VAL A N 1
ATOM 1319 C CA . VAL A 1 172 ? 7.190 9.839 1.533 1.00 70.00 172 VAL A CA 1
ATOM 1320 C C . VAL A 1 172 ? 7.725 8.443 1.225 1.00 70.00 172 VAL A C 1
ATOM 1322 O O . VAL A 1 172 ? 8.595 8.312 0.377 1.00 70.00 172 VAL A O 1
ATOM 1325 N N . VAL A 1 173 ? 7.205 7.395 1.863 1.00 65.56 173 VAL A N 1
ATOM 1326 C CA . VAL A 1 173 ? 7.686 6.007 1.706 1.00 65.56 173 VAL A CA 1
ATOM 1327 C C . VAL A 1 173 ? 7.418 5.446 0.319 1.00 65.56 173 VAL A C 1
ATOM 1329 O O . VAL A 1 173 ? 8.222 4.694 -0.232 1.00 65.56 173 VAL A O 1
ATOM 1332 N N . VAL A 1 174 ? 6.278 5.792 -0.263 1.00 63.88 174 VAL A N 1
ATOM 1333 C CA . VAL A 1 174 ? 5.939 5.337 -1.609 1.00 63.88 174 VAL A CA 1
ATOM 1334 C C . VAL A 1 174 ? 6.720 6.116 -2.673 1.00 63.88 174 VAL A C 1
ATOM 1336 O O . VAL A 1 174 ? 7.060 5.538 -3.710 1.00 63.88 174 VAL A O 1
ATOM 1339 N N . PHE A 1 175 ? 7.068 7.380 -2.403 1.00 66.06 175 PHE A N 1
ATOM 1340 C CA . PHE A 1 175 ? 7.942 8.182 -3.266 1.00 66.06 175 PHE A CA 1
ATOM 1341 C C . PHE A 1 175 ? 9.443 7.911 -3.069 1.00 66.06 175 PHE A C 1
ATOM 1343 O O . PHE A 1 175 ? 10.217 8.176 -3.985 1.00 66.06 175 PHE A O 1
ATOM 1350 N N . SER A 1 176 ? 9.866 7.372 -1.921 1.00 59.84 176 SER A N 1
ATOM 1351 C CA . SER A 1 176 ? 11.275 7.080 -1.611 1.00 59.84 176 SER A CA 1
ATOM 1352 C C . SER A 1 176 ? 11.710 5.650 -1.939 1.00 59.84 176 SER A C 1
ATOM 1354 O O . SER A 1 176 ? 12.903 5.356 -1.913 1.00 59.84 176 SER A O 1
ATOM 1356 N N . GLY A 1 177 ? 10.768 4.753 -2.243 1.00 56.31 177 GLY A N 1
ATOM 1357 C CA . GLY A 1 177 ? 11.063 3.354 -2.535 1.00 56.31 177 GLY A CA 1
ATOM 1358 C C . GLY A 1 177 ? 11.759 3.125 -3.881 1.00 56.31 177 GLY A C 1
ATOM 1359 O O . GLY A 1 177 ? 11.370 3.695 -4.902 1.00 56.31 177 GLY A O 1
ATOM 1360 N N . ASP A 1 178 ? 12.731 2.206 -3.866 1.00 55.06 178 ASP A N 1
ATOM 1361 C CA . ASP A 1 178 ? 13.239 1.495 -5.042 1.00 55.06 178 ASP A CA 1
ATOM 1362 C C . ASP A 1 178 ? 12.085 0.986 -5.916 1.00 55.06 178 ASP A C 1
ATOM 1364 O O . ASP A 1 178 ? 11.026 0.604 -5.412 1.00 55.06 178 ASP A O 1
ATOM 1368 N N . ALA A 1 179 ? 12.278 1.081 -7.230 1.00 56.53 179 ALA A N 1
ATOM 1369 C CA . ALA A 1 179 ? 11.201 1.228 -8.192 1.00 56.53 179 ALA A CA 1
ATOM 1370 C C . ALA A 1 179 ? 10.104 0.158 -8.091 1.00 56.53 179 ALA A C 1
ATOM 1372 O O . ALA A 1 179 ? 10.344 -1.033 -7.978 1.00 56.53 179 ALA A O 1
ATOM 1373 N N . TRP A 1 180 ? 8.877 0.634 -8.235 1.00 63.69 180 TRP A N 1
ATOM 1374 C CA . TRP A 1 180 ? 7.655 -0.115 -8.513 1.00 63.69 180 TRP A CA 1
ATOM 1375 C C . TRP A 1 180 ? 7.672 -1.031 -9.745 1.00 63.69 180 TRP A C 1
ATOM 1377 O O . TRP A 1 180 ? 6.750 -1.823 -9.917 1.00 63.69 180 TRP A O 1
ATOM 1387 N N . LEU A 1 181 ? 8.664 -0.875 -10.618 1.00 66.06 181 LEU A N 1
ATOM 1388 C CA . LEU A 1 181 ? 8.834 -1.725 -11.781 1.00 66.06 181 LEU A CA 1
ATOM 1389 C C . LEU A 1 181 ? 9.517 -3.013 -11.334 1.00 66.06 181 LEU A C 1
ATOM 1391 O O . LEU A 1 181 ? 10.480 -2.924 -10.564 1.00 66.06 181 LEU A O 1
ATOM 1395 N N . PRO A 1 182 ? 9.055 -4.183 -11.805 1.00 68.12 182 PRO A N 1
ATOM 1396 C CA . PRO A 1 182 ? 9.726 -5.435 -11.510 1.00 68.12 182 PRO A CA 1
ATOM 1397 C C . PRO A 1 182 ? 11.185 -5.316 -11.951 1.00 68.12 182 PRO A C 1
ATOM 1399 O O . PRO A 1 182 ? 11.487 -5.004 -13.107 1.00 68.12 182 PRO A O 1
ATOM 1402 N N . ARG A 1 183 ? 12.082 -5.483 -10.976 1.00 77.81 183 ARG A N 1
ATOM 1403 C CA . ARG A 1 183 ? 13.505 -5.630 -11.243 1.00 77.81 183 ARG A CA 1
ATOM 1404 C C . ARG A 1 183 ? 13.724 -7.050 -11.722 1.00 77.81 183 ARG A C 1
ATOM 1406 O O . ARG A 1 183 ? 13.348 -8.007 -11.048 1.00 77.81 183 ARG A O 1
ATOM 1413 N N . GLU A 1 184 ? 14.327 -7.167 -12.885 1.00 83.75 184 GLU A N 1
ATOM 1414 C CA . GLU A 1 184 ? 14.669 -8.437 -13.494 1.00 83.75 184 GLU A CA 1
ATOM 1415 C C . GLU A 1 184 ? 16.150 -8.419 -13.846 1.00 83.75 184 GLU A C 1
ATOM 1417 O O . GLU A 1 184 ? 16.712 -7.390 -14.221 1.00 83.75 184 GLU A O 1
ATOM 1422 N N . ARG A 1 185 ? 16.792 -9.574 -13.729 1.00 84.81 185 ARG A N 1
ATOM 1423 C CA . ARG A 1 185 ? 18.094 -9.828 -14.318 1.00 84.81 185 ARG A CA 1
ATOM 1424 C C . ARG A 1 185 ? 17.857 -10.525 -15.646 1.00 84.81 185 ARG A C 1
ATOM 1426 O O . ARG A 1 185 ? 17.352 -11.649 -15.688 1.00 84.81 185 ARG A O 1
ATOM 1433 N N . LEU A 1 186 ? 18.181 -9.829 -16.728 1.00 87.00 186 LEU A N 1
ATOM 1434 C CA . LEU A 1 186 ? 18.089 -10.394 -18.069 1.00 87.00 186 LEU A CA 1
ATOM 1435 C C . LEU A 1 186 ? 19.372 -11.150 -18.360 1.00 87.00 186 LEU A C 1
ATOM 1437 O O . LEU A 1 186 ? 20.446 -10.648 -18.059 1.00 87.00 186 LEU A O 1
ATOM 1441 N N . ARG A 1 187 ? 19.277 -12.320 -18.983 1.00 87.94 187 ARG A N 1
ATOM 1442 C CA . ARG A 1 187 ? 20.422 -12.965 -19.625 1.00 87.94 187 ARG A CA 1
ATOM 1443 C C . ARG A 1 187 ? 20.306 -12.742 -21.123 1.00 87.94 187 ARG A C 1
ATOM 1445 O O . ARG A 1 187 ? 19.419 -13.312 -21.758 1.00 87.94 187 ARG A O 1
ATOM 1452 N N . LEU A 1 188 ? 21.165 -11.892 -21.675 1.00 88.19 188 LEU A N 1
ATOM 1453 C CA . LEU A 1 188 ? 21.152 -11.583 -23.100 1.00 88.19 188 LEU A CA 1
ATOM 1454 C C . LEU A 1 188 ? 21.985 -12.583 -23.908 1.00 88.19 188 LEU A C 1
ATOM 1456 O O . LEU A 1 188 ? 22.863 -13.274 -23.385 1.00 88.19 188 LEU A O 1
ATOM 1460 N N . ALA A 1 189 ? 21.704 -12.642 -25.209 1.00 87.12 189 ALA A N 1
ATOM 1461 C CA . ALA A 1 189 ? 22.413 -13.485 -26.169 1.00 87.12 189 ALA A CA 1
ATOM 1462 C C . ALA A 1 189 ? 23.909 -13.159 -26.309 1.00 87.12 189 ALA A C 1
ATOM 1464 O O . ALA A 1 189 ? 24.694 -14.034 -26.666 1.00 87.12 189 ALA A O 1
ATOM 1465 N N . ASP A 1 190 ? 24.313 -11.931 -25.981 1.00 85.19 190 ASP A N 1
ATOM 1466 C CA . ASP A 1 190 ? 25.714 -11.499 -25.934 1.00 85.19 190 ASP A CA 1
ATOM 1467 C C . ASP A 1 190 ? 26.462 -11.978 -24.671 1.00 85.19 190 ASP A C 1
ATOM 1469 O O . ASP A 1 190 ? 27.650 -11.707 -24.508 1.00 85.19 190 ASP A O 1
ATOM 1473 N N . GLY A 1 191 ? 25.776 -12.701 -23.779 1.00 83.44 191 GLY A N 1
ATOM 1474 C CA . GLY A 1 191 ? 26.313 -13.196 -22.516 1.00 83.44 191 GLY A CA 1
ATOM 1475 C C . GLY A 1 191 ? 26.265 -12.182 -21.372 1.00 83.44 191 GLY A C 1
ATOM 1476 O O . GLY A 1 191 ? 26.616 -12.541 -20.247 1.00 83.44 191 GLY A O 1
ATOM 1477 N N . SER A 1 192 ? 25.815 -10.947 -21.615 1.00 85.50 192 SER A N 1
ATOM 1478 C CA . SER A 1 192 ? 25.643 -9.945 -20.566 1.00 85.50 192 SER A CA 1
ATOM 1479 C C . SER A 1 192 ? 24.441 -10.270 -19.675 1.00 85.50 192 SER A C 1
ATOM 1481 O O . SER A 1 192 ? 23.430 -10.828 -20.116 1.00 85.50 192 SER A O 1
ATOM 1483 N N . THR A 1 193 ? 24.562 -9.930 -18.387 1.00 85.81 193 THR A N 1
ATOM 1484 C CA . THR A 1 193 ? 23.496 -10.133 -17.396 1.00 85.81 193 THR A CA 1
ATOM 1485 C C . THR A 1 193 ? 23.123 -8.846 -16.657 1.00 85.81 193 THR A C 1
ATOM 1487 O O . THR A 1 193 ? 23.390 -8.740 -15.454 1.00 85.81 193 THR A O 1
ATOM 1490 N N . PRO A 1 194 ? 22.580 -7.826 -17.346 1.00 85.19 194 PRO A N 1
ATOM 1491 C CA . PRO A 1 194 ? 22.206 -6.573 -16.715 1.00 85.19 194 PRO A CA 1
ATOM 1492 C C . PRO A 1 194 ? 20.998 -6.752 -15.789 1.00 85.19 194 PRO A C 1
ATOM 1494 O O . PRO A 1 194 ? 20.038 -7.464 -16.096 1.00 85.19 194 PRO A O 1
ATOM 1497 N N . GLU A 1 195 ? 21.041 -6.052 -14.660 1.00 85.38 195 GLU A N 1
ATOM 1498 C CA . GLU A 1 195 ? 19.868 -5.808 -13.825 1.00 85.38 195 GLU A CA 1
ATOM 1499 C C . GLU A 1 195 ? 19.095 -4.614 -14.388 1.00 85.38 195 GLU A C 1
ATOM 1501 O O . GLU A 1 195 ? 19.662 -3.544 -14.631 1.00 85.38 195 GLU A O 1
ATOM 1506 N N . VAL A 1 196 ? 17.800 -4.804 -14.617 1.00 85.12 196 VAL A N 1
ATOM 1507 C CA . VAL A 1 196 ? 16.958 -3.848 -15.334 1.00 85.12 196 VAL A CA 1
ATOM 1508 C C . VAL A 1 196 ? 15.582 -3.735 -14.693 1.00 85.12 196 VAL A C 1
ATOM 1510 O O . VAL A 1 196 ? 15.112 -4.642 -14.009 1.00 85.12 196 VAL A O 1
ATOM 1513 N N . TYR A 1 197 ? 14.899 -2.627 -14.950 1.00 81.56 197 TYR A N 1
ATOM 1514 C CA . TYR A 1 197 ? 13.475 -2.489 -14.674 1.00 81.56 197 TYR A CA 1
ATOM 1515 C C . TYR A 1 197 ? 12.684 -2.789 -15.931 1.00 81.56 197 TYR A C 1
ATOM 1517 O O . TYR A 1 197 ? 12.796 -2.065 -16.922 1.00 81.56 197 TYR A O 1
ATOM 1525 N N . MET A 1 198 ? 11.852 -3.819 -15.889 1.00 80.00 198 MET A N 1
ATOM 1526 C CA . MET A 1 198 ? 11.046 -4.182 -17.044 1.00 80.00 198 MET A CA 1
ATOM 1527 C C . MET A 1 198 ? 9.909 -3.171 -17.237 1.00 80.00 198 MET A C 1
ATOM 1529 O O . MET A 1 198 ? 9.189 -2.859 -16.289 1.00 80.00 198 MET A O 1
ATOM 1533 N N . LEU A 1 199 ? 9.750 -2.644 -18.455 1.00 78.50 199 LEU A N 1
ATOM 1534 C CA . LEU A 1 199 ? 8.651 -1.734 -18.809 1.00 78.50 199 LEU A CA 1
ATOM 1535 C C . LEU A 1 199 ? 7.524 -2.479 -19.525 1.00 78.50 199 LEU A C 1
ATOM 1537 O O . LEU A 1 199 ? 6.365 -2.364 -19.134 1.00 78.50 199 LEU A O 1
ATOM 1541 N N . SER A 1 200 ? 7.884 -3.233 -20.567 1.00 79.94 200 SER A N 1
ATOM 1542 C CA . SER A 1 200 ? 6.972 -4.066 -21.353 1.00 79.94 200 SER A CA 1
ATOM 1543 C C . SER A 1 200 ? 7.726 -5.235 -21.977 1.00 79.94 200 SER A C 1
ATOM 1545 O O . SER A 1 200 ? 8.909 -5.125 -22.314 1.00 79.94 200 SER A O 1
ATOM 1547 N N . SER A 1 201 ? 7.015 -6.342 -22.168 1.00 78.88 201 SER A N 1
ATOM 1548 C CA . SER A 1 201 ? 7.491 -7.522 -22.879 1.00 78.88 201 SER A CA 1
ATOM 1549 C C . SER A 1 201 ? 6.485 -7.921 -23.947 1.00 78.88 201 SER A C 1
ATOM 1551 O O . SER A 1 201 ? 5.508 -8.604 -23.643 1.00 78.88 201 SER A O 1
ATOM 1553 N N . ASP A 1 202 ? 6.780 -7.579 -25.192 1.00 83.62 202 ASP A N 1
ATOM 1554 C CA . ASP A 1 202 ? 6.022 -8.024 -26.355 1.00 83.62 202 ASP A CA 1
ATOM 1555 C C . ASP A 1 202 ? 6.754 -9.195 -27.045 1.00 83.62 202 ASP A C 1
ATOM 1557 O O . ASP A 1 202 ? 7.958 -9.381 -26.825 1.00 83.62 202 ASP A O 1
ATOM 1561 N N . PRO A 1 203 ? 6.076 -10.002 -27.886 1.00 81.81 203 PRO A N 1
ATOM 1562 C CA . PRO A 1 203 ? 6.712 -11.109 -28.609 1.00 81.81 203 PRO A CA 1
ATOM 1563 C C . PRO A 1 203 ? 7.915 -10.674 -29.454 1.00 81.81 203 PRO A C 1
ATOM 1565 O O . PRO A 1 203 ? 8.891 -11.410 -29.555 1.00 81.81 203 PRO A O 1
ATOM 1568 N N . ASP A 1 204 ? 7.866 -9.456 -29.998 1.00 86.06 204 ASP A N 1
ATOM 1569 C CA . ASP A 1 204 ? 8.913 -8.915 -30.866 1.00 86.06 204 ASP A CA 1
ATOM 1570 C C . ASP A 1 204 ? 9.953 -8.094 -30.089 1.00 86.06 204 ASP A C 1
ATOM 1572 O O . ASP A 1 204 ? 11.151 -8.162 -30.374 1.00 86.06 204 ASP A O 1
ATOM 1576 N N . TRP A 1 205 ? 9.514 -7.334 -29.079 1.00 87.81 205 TRP A N 1
ATOM 1577 C CA . TRP A 1 205 ? 10.340 -6.335 -28.399 1.00 87.81 205 TRP A CA 1
ATOM 1578 C C . TRP A 1 205 ? 10.244 -6.420 -26.880 1.00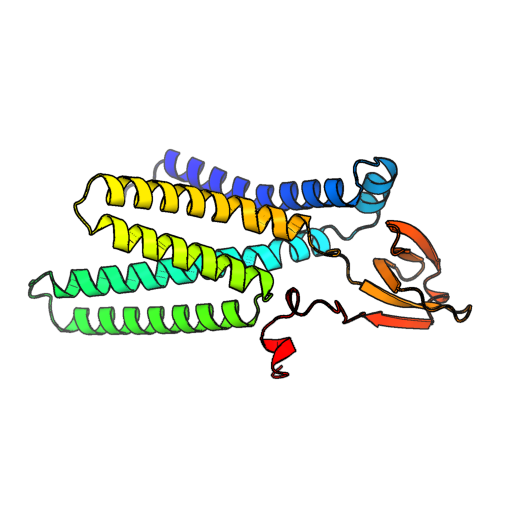 87.81 205 TRP A C 1
ATOM 1580 O O . TRP A 1 205 ? 9.165 -6.433 -26.292 1.00 87.81 205 TRP A O 1
ATOM 1590 N N . THR A 1 206 ? 11.403 -6.369 -26.239 1.00 87.25 206 THR A N 1
ATOM 1591 C CA . THR A 1 206 ? 11.552 -6.223 -24.798 1.00 87.25 206 THR A CA 1
ATOM 1592 C C . THR A 1 206 ? 12.031 -4.806 -24.497 1.00 87.25 206 THR A C 1
ATOM 1594 O O . THR A 1 206 ? 13.066 -4.365 -25.003 1.00 87.25 206 THR A O 1
ATOM 1597 N N . LYS A 1 207 ? 11.263 -4.078 -23.682 1.00 87.31 207 LYS A N 1
ATOM 1598 C CA . LYS A 1 207 ? 11.550 -2.695 -23.287 1.00 87.31 207 LYS A CA 1
ATOM 1599 C C . LYS A 1 207 ? 11.874 -2.661 -21.805 1.00 87.31 207 LYS A C 1
ATOM 1601 O O . LYS A 1 207 ? 11.060 -3.090 -20.985 1.00 87.31 2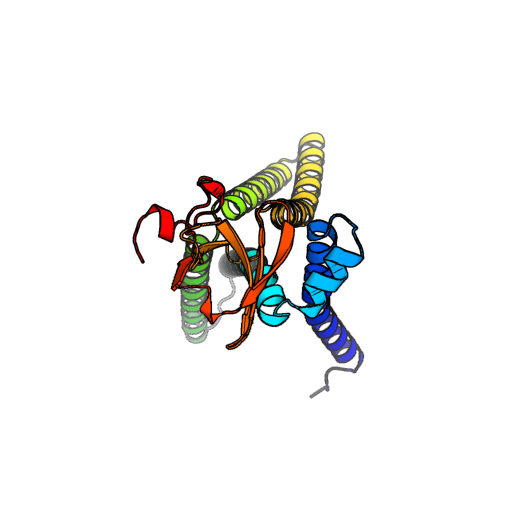07 LYS A O 1
ATOM 1606 N N . TYR A 1 208 ? 13.025 -2.107 -21.457 1.00 85.94 208 TYR A N 1
ATOM 1607 C CA . TYR A 1 208 ? 13.472 -2.019 -20.073 1.00 85.94 208 TYR A CA 1
ATOM 1608 C C . TYR A 1 208 ? 14.186 -0.695 -19.801 1.00 85.94 208 TYR A C 1
ATOM 1610 O O . TYR A 1 208 ? 14.574 0.026 -20.719 1.00 85.94 208 TYR A O 1
ATOM 1618 N N . LEU A 1 209 ? 14.343 -0.362 -18.524 1.00 83.25 209 LEU A N 1
ATOM 1619 C CA . LEU A 1 209 ? 15.236 0.695 -18.068 1.00 83.25 209 LEU A CA 1
ATOM 1620 C C . LEU A 1 209 ? 16.463 0.067 -17.421 1.00 83.25 209 LEU A C 1
ATOM 1622 O O . LEU A 1 209 ? 16.325 -0.869 -16.635 1.00 83.25 209 LEU A O 1
ATOM 1626 N N . ASP A 1 210 ? 17.645 0.602 -17.697 1.00 84.12 210 ASP A N 1
ATOM 1627 C CA . ASP A 1 210 ? 18.828 0.267 -16.904 1.00 84.12 210 ASP A CA 1
ATOM 1628 C C . ASP A 1 210 ? 18.731 0.847 -15.474 1.00 84.12 210 ASP A C 1
ATOM 1630 O O . ASP A 1 210 ? 17.782 1.560 -15.115 1.00 84.12 210 ASP A O 1
ATOM 1634 N N . MET A 1 211 ? 19.719 0.543 -14.629 1.00 80.12 211 MET A N 1
ATOM 1635 C CA . MET A 1 211 ? 19.773 1.077 -13.261 1.00 80.12 211 MET A CA 1
ATOM 1636 C C . MET A 1 211 ? 19.891 2.607 -13.208 1.00 80.12 211 MET A C 1
ATOM 1638 O O . MET A 1 211 ? 19.411 3.226 -12.252 1.00 80.12 211 MET A O 1
ATOM 1642 N N . ASP A 1 212 ? 20.428 3.219 -14.263 1.00 79.81 212 ASP A N 1
ATOM 1643 C CA . ASP A 1 212 ? 20.526 4.669 -14.445 1.00 79.81 212 ASP A CA 1
ATOM 1644 C C . ASP A 1 212 ? 19.230 5.299 -14.995 1.00 79.81 212 ASP A C 1
ATOM 1646 O O . ASP A 1 212 ? 19.129 6.522 -15.141 1.00 79.81 212 ASP A O 1
ATOM 1650 N N . ARG A 1 213 ? 18.190 4.478 -15.200 1.00 72.94 213 ARG A N 1
ATOM 1651 C CA . ARG A 1 213 ? 16.859 4.836 -15.714 1.00 72.94 213 ARG A CA 1
ATOM 1652 C C . ARG A 1 213 ? 16.858 5.303 -17.168 1.00 72.94 213 ARG A C 1
ATOM 1654 O O . ARG A 1 213 ? 15.956 6.047 -17.567 1.00 72.94 213 ARG A O 1
ATOM 1661 N N . ASN A 1 214 ? 17.829 4.882 -17.966 1.00 81.06 214 ASN A N 1
ATOM 1662 C CA . ASN A 1 214 ? 17.805 5.108 -19.403 1.00 81.06 214 ASN A CA 1
ATOM 1663 C C . ASN A 1 214 ? 17.002 3.999 -20.094 1.00 81.06 214 ASN A C 1
ATOM 1665 O O . ASN A 1 214 ? 17.141 2.827 -19.735 1.00 81.06 214 ASN A O 1
ATOM 1669 N N . PRO A 1 215 ? 16.138 4.353 -21.059 1.00 81.81 215 PRO A N 1
ATOM 1670 C CA . PRO A 1 215 ? 15.320 3.385 -21.769 1.00 81.81 215 PRO A CA 1
ATOM 1671 C C . PRO A 1 215 ? 16.116 2.637 -22.833 1.00 81.81 215 PRO A C 1
ATOM 1673 O O . PRO A 1 215 ? 16.797 3.246 -23.655 1.00 81.81 215 PRO A O 1
ATOM 1676 N N . HIS A 1 216 ? 15.941 1.319 -22.855 1.00 84.69 216 HIS A N 1
ATOM 1677 C CA . HIS A 1 216 ? 16.504 0.406 -23.842 1.00 84.69 216 HIS A CA 1
ATOM 1678 C C . HIS A 1 216 ? 15.392 -0.434 -24.466 1.00 84.69 216 HIS A C 1
ATOM 1680 O O . HIS A 1 216 ? 14.428 -0.829 -23.802 1.00 84.69 216 HIS A O 1
ATOM 1686 N N . ILE A 1 217 ? 15.528 -0.697 -25.763 1.00 88.06 217 ILE A N 1
ATOM 1687 C CA . ILE A 1 217 ? 14.615 -1.543 -26.530 1.00 88.06 217 ILE A CA 1
ATOM 1688 C C . ILE A 1 217 ? 15.472 -2.581 -27.241 1.00 88.06 217 ILE A C 1
ATOM 1690 O O . ILE A 1 217 ? 16.336 -2.228 -28.041 1.00 88.06 217 ILE A O 1
ATOM 1694 N N . ILE A 1 218 ? 15.229 -3.852 -26.943 1.00 89.19 218 ILE A N 1
ATOM 1695 C CA . ILE A 1 218 ? 15.923 -4.983 -27.559 1.00 89.19 218 ILE A CA 1
ATOM 1696 C C . ILE A 1 218 ? 14.903 -5.940 -28.167 1.00 89.19 218 ILE A C 1
ATOM 1698 O O . ILE A 1 218 ? 13.755 -5.995 -27.724 1.00 89.19 218 ILE A O 1
ATOM 1702 N N . ALA A 1 219 ? 15.312 -6.706 -29.176 1.00 88.94 219 ALA A N 1
ATOM 1703 C CA . ALA A 1 219 ? 14.476 -7.780 -29.696 1.00 88.94 219 ALA A CA 1
ATOM 1704 C C . ALA A 1 219 ? 14.264 -8.837 -28.603 1.00 88.94 219 ALA A C 1
ATOM 1706 O O . ALA A 1 219 ? 15.222 -9.239 -27.938 1.00 88.94 219 ALA A O 1
ATOM 1707 N N . SER A 1 220 ? 13.030 -9.306 -28.420 1.00 87.44 220 SER A N 1
ATOM 1708 C CA . SER A 1 220 ? 12.718 -10.316 -27.397 1.00 87.44 220 SER A CA 1
ATOM 1709 C C . SER A 1 220 ? 13.453 -11.638 -27.636 1.00 87.44 220 SER A C 1
ATOM 1711 O O . SER A 1 220 ? 13.781 -12.329 -26.677 1.00 87.44 220 SER A O 1
ATOM 1713 N N . SER A 1 221 ? 13.817 -11.941 -28.887 1.00 88.69 221 SER A N 1
ATOM 1714 C CA . SER A 1 221 ? 14.681 -13.074 -29.252 1.00 88.69 221 SER A CA 1
ATOM 1715 C C . SER A 1 221 ? 16.089 -13.003 -28.651 1.00 88.69 221 SER A C 1
ATOM 1717 O O . SER A 1 221 ? 16.758 -14.026 -28.544 1.00 88.69 221 SER A O 1
ATOM 1719 N N . ASN A 1 222 ? 16.553 -11.810 -28.270 1.00 88.00 222 ASN A N 1
ATOM 1720 C CA . ASN A 1 222 ? 17.877 -11.614 -27.680 1.00 88.00 222 ASN A CA 1
ATOM 1721 C C . ASN A 1 222 ? 17.882 -11.853 -26.165 1.00 88.00 222 ASN A C 1
ATOM 1723 O O . ASN A 1 222 ? 18.950 -11.814 -25.556 1.00 88.00 222 ASN A O 1
ATOM 1727 N N . VAL A 1 223 ? 16.717 -12.088 -25.554 1.00 86.75 223 VAL A N 1
ATOM 1728 C CA . VAL A 1 223 ? 16.581 -12.412 -24.133 1.00 86.75 223 VAL A CA 1
ATOM 1729 C C . VAL A 1 223 ? 16.485 -13.927 -23.990 1.00 86.75 223 VAL A C 1
ATOM 1731 O O . VAL A 1 223 ? 15.471 -14.523 -24.336 1.00 86.75 223 VAL A O 1
ATOM 1734 N N . ILE A 1 224 ? 17.552 -14.550 -23.488 1.00 86.50 224 ILE A N 1
ATOM 1735 C CA . ILE A 1 224 ? 17.636 -16.006 -23.300 1.00 86.50 224 ILE A CA 1
ATOM 1736 C C . ILE A 1 224 ? 16.853 -16.433 -22.062 1.00 86.50 224 ILE A C 1
ATOM 1738 O O . ILE A 1 224 ? 16.129 -17.423 -22.088 1.00 86.50 224 ILE A O 1
ATOM 1742 N N . ASP A 1 225 ? 17.044 -15.707 -20.964 1.00 84.75 225 ASP A N 1
ATOM 1743 C CA . ASP A 1 225 ? 16.444 -16.027 -19.674 1.00 84.75 225 ASP A CA 1
ATOM 1744 C C . ASP A 1 225 ? 16.096 -14.742 -18.925 1.00 84.75 225 ASP A C 1
ATOM 1746 O O . ASP A 1 225 ? 16.730 -13.695 -19.113 1.00 84.75 225 ASP A O 1
ATOM 1750 N N . ARG A 1 226 ? 15.073 -14.833 -18.077 1.00 83.19 226 ARG A N 1
ATOM 1751 C CA . ARG A 1 226 ? 14.609 -13.744 -17.224 1.00 83.19 226 ARG A CA 1
ATOM 1752 C C . ARG A 1 226 ? 14.472 -14.260 -15.813 1.00 83.19 226 ARG A C 1
ATOM 1754 O O . ARG A 1 226 ? 13.654 -15.131 -15.532 1.00 83.19 226 ARG A O 1
ATOM 1761 N N . GLN A 1 227 ? 15.248 -13.675 -14.919 1.00 81.25 227 GLN A N 1
ATOM 1762 C CA . GLN A 1 227 ? 15.156 -13.980 -13.504 1.00 81.25 227 GLN A CA 1
ATOM 1763 C C . GLN A 1 227 ? 14.620 -12.744 -12.807 1.00 81.25 227 GLN A C 1
ATOM 1765 O O . GLN A 1 227 ? 15.252 -11.692 -12.846 1.00 81.25 227 GLN A O 1
ATOM 1770 N N . ALA A 1 228 ? 13.447 -12.851 -12.181 1.00 72.38 228 ALA A N 1
ATOM 1771 C CA . ALA A 1 228 ? 12.983 -11.802 -11.284 1.00 72.38 228 ALA A CA 1
ATOM 1772 C C . ALA A 1 228 ? 14.047 -11.628 -10.197 1.00 72.38 228 ALA A C 1
ATOM 1774 O O . ALA A 1 228 ? 14.377 -12.587 -9.495 1.00 72.38 228 ALA A O 1
ATOM 1775 N N . ASP A 1 229 ? 14.631 -10.435 -10.089 1.00 62.56 229 ASP A N 1
ATOM 1776 C CA . ASP A 1 229 ? 15.628 -10.191 -9.059 1.00 62.56 229 ASP A CA 1
ATOM 1777 C C . ASP A 1 229 ? 14.872 -10.030 -7.735 1.00 62.56 229 ASP A C 1
ATOM 1779 O O . ASP A 1 229 ? 14.298 -8.982 -7.432 1.00 62.56 229 ASP A O 1
ATOM 1783 N N . VAL A 1 230 ? 14.807 -11.113 -6.954 1.00 53.22 230 VAL A N 1
ATOM 1784 C CA . VAL A 1 230 ? 14.108 -11.168 -5.655 1.00 53.22 230 VAL A CA 1
ATOM 1785 C C . VAL A 1 230 ? 14.864 -10.375 -4.574 1.00 53.22 230 VAL A C 1
ATOM 1787 O O . VAL A 1 230 ? 14.486 -10.361 -3.401 1.00 53.22 230 VAL A O 1
ATOM 1790 N N . THR A 1 231 ? 15.924 -9.651 -4.929 1.00 50.91 231 THR A N 1
ATOM 1791 C CA . THR A 1 231 ? 16.792 -9.006 -3.950 1.00 50.91 231 THR A CA 1
ATOM 1792 C C . THR A 1 231 ? 16.682 -7.483 -3.957 1.00 50.91 231 THR A C 1
ATOM 1794 O O . THR A 1 231 ? 17.425 -6.789 -4.645 1.00 50.91 231 THR A O 1
ATOM 1797 N N . PRO A 1 232 ? 15.906 -6.888 -3.034 1.00 50.81 232 PRO A N 1
ATOM 1798 C CA . PRO A 1 232 ? 16.393 -5.739 -2.312 1.00 50.81 232 PRO A CA 1
ATOM 1799 C C . PRO A 1 232 ? 17.195 -6.277 -1.120 1.00 50.81 232 PRO A C 1
ATOM 1801 O O . PRO A 1 232 ? 16.639 -6.864 -0.190 1.00 50.81 232 PRO A O 1
ATOM 1804 N N . ASN A 1 233 ? 18.506 -6.029 -1.089 1.00 51.00 233 ASN A N 1
ATOM 1805 C CA . ASN A 1 233 ? 19.352 -6.253 0.098 1.00 51.00 233 ASN A CA 1
ATOM 1806 C C . ASN A 1 233 ? 18.852 -5.509 1.362 1.00 51.00 233 ASN A C 1
ATOM 1808 O O . ASN A 1 233 ? 19.378 -5.689 2.458 1.00 51.00 233 ASN A O 1
ATOM 1812 N N . SER A 1 234 ? 17.802 -4.693 1.243 1.00 59.59 234 SER A N 1
ATOM 1813 C CA . SER A 1 234 ? 17.129 -4.042 2.355 1.00 59.59 234 SER A CA 1
ATOM 1814 C C . SER A 1 234 ? 16.026 -4.928 2.943 1.00 59.59 234 SER A C 1
ATOM 1816 O O . SER A 1 234 ? 14.935 -5.056 2.381 1.00 59.59 234 SER A O 1
ATOM 1818 N N . ARG A 1 235 ? 16.280 -5.476 4.143 1.00 64.88 235 ARG A N 1
ATOM 1819 C CA . ARG A 1 235 ? 15.283 -6.194 4.970 1.00 64.88 235 ARG A CA 1
ATOM 1820 C C . ARG A 1 235 ? 13.973 -5.409 5.142 1.00 64.88 235 ARG A C 1
ATOM 1822 O O . ARG A 1 235 ? 12.926 -6.008 5.345 1.00 64.88 235 ARG A O 1
ATOM 1829 N N . TRP A 1 236 ? 14.017 -4.083 5.022 1.00 64.00 236 TRP A N 1
ATOM 1830 C CA . TRP A 1 236 ? 12.883 -3.177 5.211 1.00 64.00 236 TRP A CA 1
ATOM 1831 C C . TRP A 1 236 ? 11.773 -3.301 4.160 1.00 64.00 236 TRP A C 1
ATOM 1833 O O . TRP A 1 236 ? 10.637 -2.905 4.432 1.00 64.00 236 TRP A O 1
ATOM 1843 N N . ASN A 1 237 ? 12.080 -3.850 2.981 1.00 65.94 237 ASN A N 1
ATOM 1844 C CA . ASN A 1 237 ? 11.107 -4.038 1.901 1.00 65.94 237 ASN A CA 1
ATOM 1845 C C . ASN A 1 237 ? 10.490 -5.445 1.874 1.00 65.94 237 ASN A C 1
ATOM 1847 O O . ASN A 1 237 ? 9.571 -5.669 1.093 1.00 65.94 237 ASN A O 1
ATOM 1851 N N . ARG A 1 238 ? 10.965 -6.369 2.720 1.00 68.94 238 ARG A N 1
ATOM 1852 C CA . ARG A 1 238 ? 10.426 -7.731 2.820 1.00 68.94 238 ARG A CA 1
ATOM 1853 C C . ARG A 1 238 ? 9.144 -7.759 3.647 1.00 68.94 238 ARG A C 1
ATOM 1855 O O . ARG A 1 238 ? 8.961 -6.933 4.550 1.00 68.94 238 ARG A O 1
ATOM 1862 N N . THR A 1 239 ? 8.275 -8.712 3.339 1.00 71.50 239 THR A N 1
ATOM 1863 C CA . THR A 1 239 ? 7.119 -9.044 4.179 1.00 71.50 239 THR A CA 1
ATOM 1864 C C . THR A 1 239 ? 7.539 -9.993 5.305 1.00 71.50 239 THR A C 1
ATOM 1866 O O . THR A 1 239 ? 8.636 -10.558 5.279 1.00 71.50 239 THR A O 1
ATOM 1869 N N . LEU A 1 240 ? 6.689 -10.183 6.319 1.00 69.19 240 LEU A N 1
ATOM 1870 C CA . LEU A 1 240 ? 6.960 -11.185 7.358 1.00 69.19 240 LEU A CA 1
ATOM 1871 C C . LEU A 1 240 ? 6.937 -12.618 6.804 1.00 69.19 240 LEU A C 1
ATOM 1873 O O . LEU A 1 240 ? 7.700 -13.459 7.284 1.00 69.19 240 LEU A O 1
ATOM 1877 N N . ALA A 1 241 ? 6.127 -12.878 5.772 1.00 70.88 241 ALA A N 1
ATOM 1878 C CA . ALA A 1 241 ? 6.113 -14.156 5.060 1.00 70.88 241 ALA A CA 1
ATOM 1879 C C . ALA A 1 241 ? 7.501 -14.487 4.488 1.00 70.88 241 ALA A C 1
ATOM 1881 O O . ALA A 1 241 ? 8.067 -15.538 4.786 1.00 70.88 241 ALA A O 1
ATOM 1882 N N . ASP A 1 242 ? 8.109 -13.531 3.780 1.00 65.12 242 ASP A N 1
ATOM 1883 C CA . ASP A 1 242 ? 9.417 -13.717 3.135 1.00 65.12 242 ASP A CA 1
ATOM 1884 C C . ASP A 1 242 ? 10.554 -13.936 4.143 1.00 65.12 242 ASP A C 1
ATOM 1886 O O . ASP A 1 242 ? 11.563 -14.570 3.841 1.00 65.12 242 ASP A O 1
ATOM 1890 N N . ILE A 1 243 ? 10.430 -13.362 5.344 1.00 69.25 243 ILE A N 1
ATOM 1891 C CA . ILE A 1 243 ? 11.454 -13.453 6.395 1.00 69.25 243 ILE A CA 1
ATOM 1892 C C . ILE A 1 243 ? 11.364 -14.786 7.135 1.00 69.25 243 ILE A C 1
ATOM 1894 O O . ILE A 1 243 ? 12.388 -15.326 7.550 1.00 69.25 243 ILE A O 1
ATOM 1898 N N . THR A 1 244 ? 10.148 -15.295 7.326 1.00 71.38 244 THR A N 1
ATOM 1899 C CA . THR A 1 244 ? 9.897 -16.535 8.069 1.00 71.38 244 THR A CA 1
ATOM 1900 C C . THR A 1 244 ? 9.965 -17.780 7.188 1.00 71.38 244 THR A C 1
ATOM 1902 O O . THR A 1 244 ? 10.098 -18.878 7.720 1.00 71.38 244 THR A O 1
ATOM 1905 N N . GLY A 1 245 ? 9.921 -17.622 5.859 1.00 61.09 245 GLY A N 1
ATOM 1906 C CA . GLY A 1 245 ? 9.989 -18.730 4.902 1.00 61.09 245 GLY A CA 1
ATOM 1907 C C . GLY A 1 245 ? 8.727 -19.595 4.871 1.00 61.09 245 GLY A C 1
ATOM 1908 O O . GLY A 1 245 ? 8.762 -20.699 4.335 1.00 61.09 245 GLY A O 1
ATOM 1909 N N . ILE A 1 246 ? 7.628 -19.115 5.462 1.00 57.12 246 ILE A N 1
ATOM 1910 C CA . ILE A 1 246 ? 6.335 -19.802 5.482 1.00 57.12 246 ILE A CA 1
ATOM 1911 C C . ILE A 1 246 ? 5.481 -19.175 4.376 1.00 57.12 246 ILE A C 1
ATOM 1913 O O . ILE A 1 246 ? 4.895 -18.106 4.573 1.00 57.12 246 ILE A O 1
ATOM 1917 N N . GLY A 1 247 ? 5.494 -19.816 3.207 1.00 46.31 247 GLY A N 1
ATOM 1918 C CA . GLY A 1 247 ? 4.676 -19.493 2.034 1.00 46.31 247 GLY A CA 1
ATOM 1919 C C . GLY A 1 247 ? 3.621 -20.556 1.782 1.00 46.31 247 GLY A C 1
ATOM 1920 O O . GLY A 1 247 ? 3.931 -21.744 2.025 1.00 46.31 247 GLY A O 1
#

pLDDT: mean 74.42, std 9.84, range [42.5, 89.19]

Sequence (247 aa):
MTQPGGAERIRVDQAVVLTVIIPVIYAALRLMVFARGDANRLRALVSNLDIKAVILGTVLPLGATFLWWAFFFAVLNAIMKAKAAKSADEPVKTEKREDAKRSQSTALAIFLIGFVAVWWAMPMRHMVINLFILAGLLLAALGRKRKTGLISLLSTLTAAVMLFAFIIVPLVVVFSGDAWLPRERLRLADGSTPEVYMLSSDPDWTKYLDMDRNPHIIASSNVIDRQADVTPNSRWNRTLADITGIG

Radius of gyration: 24.45 Å; chains: 1; bounding box: 67×42×65 Å

Foldseek 3Di:
DDDDDVVVVVVVVVVVVCVVVVLVVLLLVLLCLLCVNDPVLSVVLVVQADVVLSSCLLCVQVVLLVLLVVLVVLLVVLVVVVVVVVVPPDPDDPPVVVVVVVVSVVVNVVSVVSNVVSQQQHQQLSVVLSVVLVVLLVCLVVQCVDPDPVSVVVSVVSNVVSVVSSVVVVVCDSSVDDDSFFWKFFQFQVRDTFTWGWRDDDQQWTWTAGPVRDIDIDGNVRGPDIGRPPDPVDSRGDGNCRVVVPD

Secondary structure (DSSP, 8-state):
-PPPPHHHHHHHHHHHHHHHHHHHHHHHHHHHHHTTT-HHHHHHHHHHS-HHHHHHHHHHHHHHHHHHHHHHHHHHHHHHHHHHHHH------HHHHHHHHHHHHHHHHHHHHHHHHHHHHSBHHHHHHHHHHHHHHHHHHHHHTS--HHHHHHHHHHHHHHHHHHHHHHHHHHHHSS-SSPEEEEEETTS---EEEEEEE-SSEEEEE-TT--EEEEEGGGEEEEEE----S-GGG-BHHHHHT--